Protein AF-A0A3D8QDB2-F1 (afdb_monomer)

Sequence (204 aa):
MPKETTVHDLRKRLSRKDDPTHRWYAHSMGTIYPSAPAGSVTLTTSKAQETRSYIWWNFRPRDLVDAEQSGSSDPMRDEAAARLFMRTESRLAFEQLPHLRPMVLYLHAEQSNINIPRICQVKLKVTGRGLGESGGVESRMVEEVVLKGSHFIPFEKPRECTGILGNWLEKVLVRDGEDRRILDEKPSGKSERDGLVLSKLWLE

Solvent-accessible surface area (backbone atoms only — not comparable to full-atom values): 12396 Å² total; per-residue (Å²): 130,85,78,83,79,46,74,67,55,52,50,58,56,55,63,32,85,84,33,67,63,39,49,45,69,73,67,44,82,71,79,78,65,90,82,59,61,92,89,68,84,77,79,89,69,48,64,68,61,58,54,51,75,79,48,49,78,44,83,64,58,79,88,67,71,51,79,76,81,68,80,63,87,56,91,59,45,70,70,42,55,74,29,59,63,52,64,70,64,61,56,55,54,58,71,46,32,20,47,35,52,68,74,45,79,48,80,45,25,71,59,16,88,78,58,34,70,72,55,46,52,49,51,56,70,41,29,8,64,48,73,80,42,42,46,11,50,85,62,70,27,38,50,79,47,78,39,90,44,44,71,58,34,66,75,78,38,43,70,61,49,49,52,54,50,49,61,51,48,54,53,52,54,54,49,52,53,51,57,50,49,52,50,70,77,52,64,84,61,55,44,36,82,93,66,77,37,76,22,75,86,70,75,119

Structure (mmCIF, N/CA/C/O backbone):
data_AF-A0A3D8QDB2-F1
#
_entry.id   AF-A0A3D8QDB2-F1
#
loop_
_atom_site.group_PDB
_atom_site.id
_atom_site.type_symbol
_atom_site.label_atom_id
_atom_site.label_alt_id
_atom_site.label_comp_id
_atom_site.label_asym_id
_atom_site.label_entity_id
_atom_site.label_seq_id
_atom_site.pdbx_PDB_ins_code
_atom_site.Cartn_x
_atom_site.Cartn_y
_atom_site.Cartn_z
_atom_site.occupancy
_atom_site.B_iso_or_equiv
_atom_site.auth_seq_id
_atom_site.auth_comp_id
_atom_site.auth_asym_id
_atom_site.auth_atom_id
_atom_site.pdbx_PDB_model_num
ATOM 1 N N . MET A 1 1 ? 1.005 23.034 -44.063 1.00 35.53 1 MET A N 1
ATOM 2 C CA . 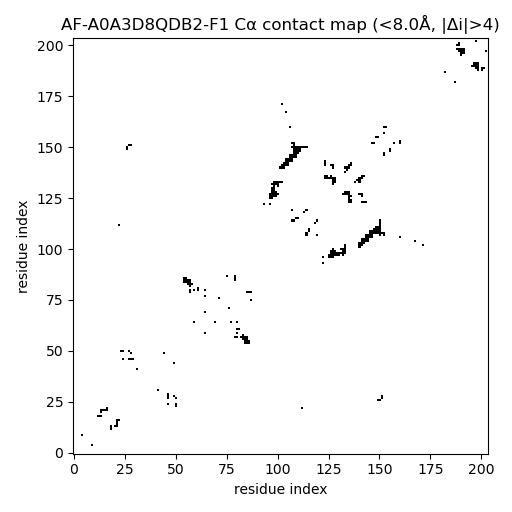MET A 1 1 ? 0.835 21.569 -44.154 1.00 35.53 1 MET A CA 1
ATOM 3 C C . MET A 1 1 ? 1.639 20.927 -43.031 1.00 35.53 1 MET A C 1
ATOM 5 O O . MET A 1 1 ? 2.861 21.068 -43.062 1.00 35.53 1 MET A O 1
ATOM 9 N N . PRO A 1 2 ? 1.020 20.314 -42.007 1.00 38.81 2 PRO A N 1
ATOM 10 C CA . PRO A 1 2 ? 1.776 19.557 -41.015 1.00 38.81 2 PRO A CA 1
ATOM 11 C C . PRO A 1 2 ? 2.397 18.349 -41.724 1.00 38.81 2 PRO A C 1
ATOM 13 O O . PRO A 1 2 ? 1.709 17.664 -42.476 1.00 38.81 2 PRO A O 1
ATOM 16 N N . LYS A 1 3 ? 3.704 18.120 -41.550 1.00 44.72 3 LYS A N 1
ATOM 17 C CA . LYS A 1 3 ? 4.377 16.956 -42.143 1.00 44.72 3 LYS A CA 1
ATOM 18 C C . LYS A 1 3 ? 3.775 15.682 -41.547 1.00 44.72 3 LYS A C 1
ATOM 20 O O . LYS A 1 3 ? 3.755 15.542 -40.323 1.00 44.72 3 LYS A O 1
ATOM 25 N N . GLU A 1 4 ? 3.303 14.775 -42.402 1.00 38.66 4 GLU A N 1
ATOM 26 C CA . GLU A 1 4 ? 2.829 13.457 -41.981 1.00 38.66 4 GLU A CA 1
ATOM 27 C C . GLU A 1 4 ? 3.932 12.754 -41.189 1.00 38.66 4 GLU A C 1
ATOM 29 O O . GLU A 1 4 ? 5.040 12.534 -41.677 1.00 38.66 4 GLU A O 1
ATOM 34 N N . THR A 1 5 ? 3.641 12.455 -39.924 1.00 47.75 5 THR A N 1
ATOM 35 C CA . THR A 1 5 ? 4.551 11.689 -39.075 1.00 47.75 5 THR A CA 1
ATOM 36 C C . THR A 1 5 ? 4.397 10.226 -39.452 1.00 47.75 5 THR A C 1
ATOM 38 O O . THR A 1 5 ? 3.335 9.636 -39.254 1.00 47.75 5 THR A O 1
ATOM 41 N N . THR A 1 6 ? 5.448 9.632 -40.008 1.00 62.19 6 THR A N 1
ATOM 42 C CA . THR A 1 6 ? 5.406 8.237 -40.446 1.00 62.19 6 THR A CA 1
ATOM 43 C C . THR A 1 6 ? 5.520 7.277 -39.257 1.00 62.19 6 THR A C 1
ATOM 45 O O . THR A 1 6 ? 6.012 7.626 -38.181 1.00 62.19 6 THR A O 1
ATOM 48 N N . VAL A 1 7 ? 5.129 6.012 -39.448 1.00 41.59 7 VAL A N 1
ATOM 49 C CA . VAL A 1 7 ? 5.341 4.939 -38.452 1.00 41.59 7 VAL A CA 1
ATOM 50 C C . VAL A 1 7 ? 6.825 4.816 -38.067 1.00 41.59 7 VAL A C 1
ATOM 52 O O . VAL A 1 7 ? 7.155 4.494 -36.925 1.00 41.59 7 VAL A O 1
ATOM 55 N N . HIS A 1 8 ? 7.733 5.134 -38.995 1.00 40.53 8 HIS A N 1
ATOM 56 C CA . HIS A 1 8 ? 9.171 5.189 -38.741 1.00 40.53 8 HIS A CA 1
ATOM 57 C C . HIS A 1 8 ? 9.549 6.310 -37.755 1.00 40.53 8 HIS A C 1
ATOM 59 O O . HIS A 1 8 ? 10.361 6.090 -36.853 1.00 40.53 8 HIS A O 1
ATOM 65 N N . ASP A 1 9 ? 8.919 7.479 -37.870 1.00 48.09 9 ASP A N 1
ATOM 66 C CA . ASP A 1 9 ? 9.150 8.618 -36.977 1.00 48.09 9 ASP A CA 1
ATOM 67 C C . ASP A 1 9 ? 8.606 8.358 -35.569 1.00 48.09 9 ASP A C 1
ATOM 69 O O . ASP A 1 9 ? 9.278 8.657 -34.580 1.00 48.09 9 ASP A O 1
ATOM 73 N N . LEU A 1 10 ? 7.437 7.714 -35.461 1.00 47.97 10 LEU A N 1
ATOM 74 C CA . LEU A 1 10 ? 6.889 7.238 -34.185 1.00 47.97 10 LEU A CA 1
ATOM 75 C C . LEU A 1 10 ? 7.824 6.225 -33.516 1.00 47.97 10 LEU A C 1
ATOM 77 O O . LEU A 1 10 ? 8.106 6.338 -32.323 1.00 47.97 10 LEU A O 1
ATOM 81 N N . ARG A 1 11 ? 8.370 5.280 -34.289 1.00 42.53 11 ARG A N 1
ATOM 82 C CA . ARG A 1 11 ? 9.309 4.269 -33.786 1.00 42.53 11 ARG A CA 1
ATOM 83 C C . ARG A 1 11 ? 10.612 4.892 -33.278 1.00 42.53 11 ARG A C 1
ATOM 85 O O . ARG A 1 11 ? 11.085 4.481 -32.226 1.00 42.53 11 ARG A O 1
ATOM 92 N N . LYS A 1 12 ? 11.146 5.917 -33.956 1.00 47.31 12 LYS A N 1
ATOM 93 C CA . LYS A 1 12 ? 12.306 6.706 -33.487 1.00 47.31 12 LYS A CA 1
ATOM 94 C C . LYS A 1 12 ? 12.018 7.515 -32.222 1.00 47.31 12 LYS A C 1
ATOM 96 O O . LYS A 1 12 ? 12.919 7.735 -31.414 1.00 47.31 12 LYS A O 1
ATOM 101 N N . ARG A 1 13 ? 10.783 7.992 -32.054 1.00 48.50 13 ARG A N 1
ATOM 102 C CA . ARG A 1 13 ? 10.358 8.753 -30.870 1.00 48.50 13 ARG A CA 1
ATOM 103 C C . ARG A 1 13 ? 10.234 7.845 -29.645 1.00 48.50 13 ARG A C 1
ATOM 105 O O . ARG A 1 13 ? 10.790 8.183 -28.609 1.00 48.50 13 ARG A O 1
ATOM 112 N N . LEU A 1 14 ? 9.611 6.678 -29.822 1.00 42.00 14 LEU A N 1
ATOM 113 C CA . LEU A 1 14 ? 9.468 5.625 -28.807 1.00 42.00 14 LEU A CA 1
ATOM 114 C C . LEU A 1 14 ? 10.791 4.901 -28.495 1.00 42.00 14 LEU A C 1
ATOM 116 O O . LEU A 1 14 ? 10.936 4.299 -27.437 1.00 42.00 14 LEU A O 1
ATOM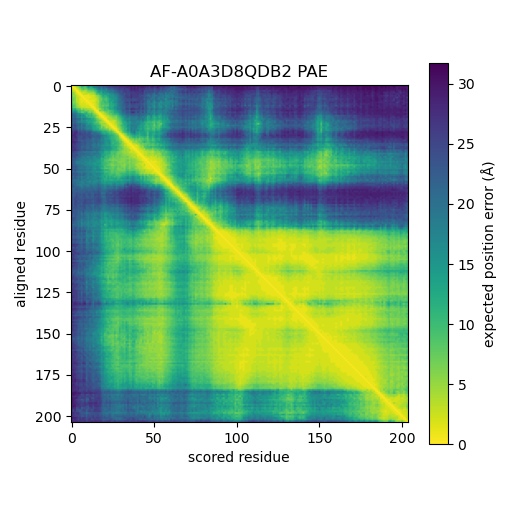 120 N N . SER A 1 15 ? 11.774 4.948 -29.403 1.00 40.03 15 SER A N 1
ATOM 121 C CA . SER A 1 15 ? 13.111 4.382 -29.183 1.00 40.03 15 SER A CA 1
ATOM 122 C C . SER A 1 15 ? 14.088 5.342 -28.500 1.00 40.03 15 SER A C 1
ATOM 124 O O . SER A 1 15 ? 15.276 5.024 -28.398 1.00 40.03 15 SER A O 1
ATOM 126 N N . ARG A 1 16 ? 13.656 6.539 -28.081 1.00 45.22 16 ARG A N 1
ATOM 127 C CA . ARG A 1 16 ? 14.519 7.421 -27.287 1.00 45.22 16 ARG A CA 1
ATOM 128 C C . ARG A 1 16 ? 14.785 6.742 -25.945 1.00 45.22 16 ARG A C 1
ATOM 130 O O . ARG A 1 16 ? 13.853 6.351 -25.255 1.00 45.22 16 ARG A O 1
ATOM 137 N N . LYS A 1 17 ? 16.059 6.616 -25.559 1.00 41.94 17 LYS A N 1
ATOM 138 C CA . LYS A 1 17 ? 16.473 6.033 -24.263 1.00 41.94 17 LYS A CA 1
ATOM 139 C C . LYS A 1 17 ? 15.891 6.780 -23.054 1.00 41.94 17 LYS A C 1
ATOM 141 O O . LYS A 1 17 ? 15.829 6.228 -21.957 1.00 41.94 17 LYS A O 1
ATOM 146 N N . ASP A 1 18 ? 15.474 8.016 -23.288 1.00 42.31 18 ASP A N 1
ATOM 147 C CA . ASP A 1 18 ? 14.921 8.954 -22.317 1.00 42.31 18 ASP A CA 1
ATOM 148 C C . ASP A 1 18 ? 13.385 8.858 -22.253 1.00 42.31 18 ASP A C 1
ATOM 150 O O . ASP A 1 18 ? 12.762 9.465 -21.382 1.00 42.31 18 ASP A O 1
ATOM 154 N N . ASP A 1 19 ? 12.766 8.083 -23.154 1.00 44.94 19 ASP A N 1
ATOM 155 C CA . ASP A 1 19 ? 11.350 7.750 -23.086 1.00 44.94 19 ASP A CA 1
ATOM 156 C C . ASP A 1 19 ? 11.143 6.712 -21.967 1.00 44.94 19 ASP A C 1
ATOM 158 O O . ASP A 1 19 ? 11.748 5.629 -22.002 1.00 44.94 19 ASP A O 1
ATOM 162 N N . PRO A 1 20 ? 10.300 6.999 -20.957 1.00 46.00 20 PRO A N 1
ATOM 163 C CA . PRO A 1 20 ? 10.022 6.053 -19.886 1.00 46.00 20 PRO A CA 1
ATOM 164 C C . PRO A 1 20 ? 9.551 4.695 -20.421 1.00 46.00 20 PRO A C 1
ATOM 166 O O . PRO A 1 20 ? 9.872 3.677 -19.809 1.00 46.00 20 PRO A O 1
ATOM 169 N N . THR A 1 21 ? 8.882 4.637 -21.578 1.00 48.25 21 THR A N 1
ATOM 170 C CA . THR A 1 21 ? 8.456 3.374 -22.203 1.00 48.25 21 THR A CA 1
ATOM 171 C C . THR A 1 21 ? 9.611 2.473 -22.617 1.00 48.25 21 THR A C 1
ATOM 173 O O . THR A 1 21 ? 9.510 1.261 -22.446 1.00 48.25 21 THR A O 1
ATOM 176 N N . HIS A 1 22 ? 10.742 3.014 -23.074 1.00 48.41 22 HIS A N 1
ATOM 177 C CA . HIS A 1 22 ? 11.909 2.195 -23.405 1.00 48.41 22 HIS A CA 1
ATOM 178 C C . HIS A 1 22 ? 12.507 1.544 -22.150 1.00 48.41 22 HIS A C 1
ATOM 180 O O . HIS A 1 22 ? 12.973 0.405 -22.197 1.00 48.41 22 HIS A O 1
ATOM 186 N N . ARG A 1 23 ? 12.455 2.230 -20.999 1.00 49.75 23 ARG A N 1
ATOM 187 C CA . ARG A 1 23 ? 12.823 1.632 -19.705 1.00 49.75 23 ARG A CA 1
ATOM 188 C C . ARG A 1 23 ? 11.830 0.555 -19.282 1.00 49.75 23 ARG A C 1
ATOM 190 O O . ARG A 1 23 ? 12.262 -0.479 -18.791 1.00 49.75 23 ARG A O 1
ATOM 197 N N . TRP A 1 24 ? 10.536 0.748 -19.526 1.00 49.06 24 TRP A N 1
ATOM 198 C CA . TRP A 1 24 ? 9.546 -0.305 -19.302 1.00 49.06 24 TRP A CA 1
ATOM 199 C C . TRP A 1 24 ? 9.801 -1.536 -20.162 1.00 49.06 24 TRP A C 1
ATOM 201 O O . TRP A 1 24 ? 9.788 -2.620 -19.616 1.00 49.06 24 TRP A O 1
ATOM 211 N N . TYR A 1 25 ? 10.113 -1.401 -21.452 1.00 49.75 25 TYR A N 1
ATOM 212 C CA . TYR A 1 25 ? 10.461 -2.551 -22.301 1.00 49.75 25 TYR A CA 1
ATOM 213 C C . TYR A 1 25 ? 11.786 -3.222 -21.908 1.00 49.75 25 TYR A C 1
ATOM 215 O O . TYR A 1 25 ? 11.940 -4.432 -22.070 1.00 49.75 25 TYR A O 1
ATOM 223 N N . ALA A 1 26 ? 12.755 -2.450 -21.410 1.00 49.81 26 ALA A N 1
ATOM 224 C CA . ALA A 1 26 ? 14.039 -2.979 -20.953 1.00 49.81 26 ALA A CA 1
ATOM 225 C C . ALA A 1 26 ? 13.942 -3.698 -19.595 1.00 49.81 26 ALA A C 1
ATOM 227 O O . ALA A 1 26 ? 14.719 -4.615 -19.343 1.00 49.81 26 ALA A O 1
ATOM 228 N N . HIS A 1 27 ? 12.994 -3.294 -18.744 1.00 49.09 27 HIS A N 1
ATOM 229 C CA . HIS A 1 27 ? 12.765 -3.850 -17.407 1.00 49.09 27 HIS A CA 1
ATOM 230 C C . HIS A 1 27 ? 11.449 -4.636 -17.285 1.00 49.09 27 HIS A C 1
ATOM 232 O O . HIS A 1 27 ? 11.106 -5.066 -16.187 1.00 49.09 27 HIS A O 1
ATOM 238 N N . SER A 1 28 ? 10.696 -4.816 -18.376 1.00 50.28 28 SER A N 1
ATOM 239 C CA . SER A 1 28 ? 9.468 -5.611 -18.393 1.00 50.28 28 SER A CA 1
ATOM 240 C C . SER A 1 28 ? 9.824 -7.051 -18.087 1.00 50.28 28 SER A C 1
ATOM 242 O O . SER A 1 28 ? 10.836 -7.558 -18.585 1.00 50.28 28 SER A O 1
ATOM 244 N N . MET A 1 29 ? 8.959 -7.711 -17.326 1.00 53.88 29 MET A N 1
ATOM 245 C CA . MET A 1 29 ? 9.053 -9.140 -17.078 1.00 53.88 29 MET A CA 1
ATOM 246 C C . MET A 1 29 ? 9.266 -9.902 -18.386 1.00 53.88 29 MET A C 1
ATOM 248 O O . MET A 1 29 ? 8.614 -9.652 -19.396 1.00 53.88 29 MET A O 1
ATOM 252 N N . GLY A 1 30 ? 10.266 -10.773 -18.388 1.00 50.75 30 GLY A N 1
ATOM 253 C CA . GLY A 1 30 ? 10.629 -11.554 -19.559 1.00 50.75 30 GLY A CA 1
ATOM 254 C C . GLY A 1 30 ? 12.080 -11.355 -19.957 1.00 50.75 30 GLY A C 1
ATOM 255 O O . GLY A 1 30 ? 12.392 -10.901 -21.059 1.00 50.75 30 GLY A O 1
ATOM 256 N N . THR A 1 31 ? 13.006 -11.804 -19.121 1.00 52.97 31 THR A N 1
ATOM 257 C CA . THR A 1 31 ? 14.178 -12.451 -19.707 1.00 52.97 31 THR A CA 1
ATOM 258 C C . THR A 1 31 ? 13.641 -13.723 -20.363 1.00 52.97 31 THR A C 1
ATOM 260 O O . THR A 1 31 ? 13.118 -14.592 -19.674 1.00 52.97 31 THR A O 1
ATOM 263 N N . ILE A 1 32 ? 13.689 -13.825 -21.695 1.00 54.47 32 ILE A N 1
ATOM 264 C CA . ILE A 1 32 ? 13.553 -15.135 -22.347 1.00 54.47 32 ILE A CA 1
ATOM 265 C C . ILE A 1 32 ? 14.751 -15.906 -21.815 1.00 54.47 32 ILE A C 1
ATOM 267 O O . ILE A 1 32 ? 15.861 -15.510 -22.142 1.00 54.47 32 ILE A O 1
ATOM 271 N N . TYR A 1 33 ? 14.549 -16.874 -20.919 1.00 59.09 33 TYR A N 1
ATOM 272 C CA . TYR A 1 33 ? 15.626 -17.634 -20.284 1.00 59.09 33 TYR A CA 1
ATOM 273 C C . TYR A 1 33 ? 16.204 -18.608 -21.318 1.00 59.09 33 TYR A C 1
ATOM 275 O O . TYR A 1 33 ? 15.697 -19.723 -21.441 1.00 59.09 33 TYR A O 1
ATOM 283 N N . PRO A 1 34 ? 17.240 -18.231 -22.094 1.00 59.19 34 PRO A N 1
ATOM 284 C CA . PRO A 1 34 ? 17.696 -19.050 -23.216 1.00 59.19 34 PRO A CA 1
ATOM 285 C C . PRO A 1 34 ? 18.449 -20.287 -22.706 1.00 59.19 34 PRO A C 1
ATOM 287 O O . PRO A 1 34 ? 18.641 -21.253 -23.431 1.00 59.19 34 PRO A O 1
ATOM 290 N N . SER A 1 35 ? 18.871 -20.237 -21.441 1.00 68.94 35 SER A N 1
ATOM 291 C CA . SER A 1 35 ? 19.633 -21.238 -20.709 1.00 68.94 35 SER A CA 1
ATOM 292 C C . SER A 1 35 ? 18.791 -21.955 -19.646 1.00 68.94 35 SER A C 1
ATOM 294 O O . SER A 1 35 ? 19.342 -22.444 -18.661 1.00 68.94 35 SER A O 1
ATOM 296 N N . ALA A 1 36 ? 17.459 -21.952 -19.771 1.00 75.38 36 ALA A N 1
ATOM 297 C CA . ALA A 1 36 ? 16.597 -22.631 -18.810 1.00 75.38 36 ALA A CA 1
ATOM 298 C C . ALA A 1 36 ? 16.817 -24.161 -18.849 1.00 75.38 36 ALA A C 1
ATOM 300 O O . ALA A 1 36 ? 17.003 -24.717 -19.935 1.00 75.38 36 ALA A O 1
ATOM 301 N N . PRO A 1 37 ? 16.778 -24.861 -17.698 1.00 83.88 37 PRO A N 1
ATOM 302 C CA . PRO A 1 37 ? 16.879 -26.319 -17.652 1.00 83.88 37 PRO A CA 1
ATOM 303 C C . PRO A 1 37 ? 15.810 -27.017 -18.503 1.00 83.88 37 PRO A C 1
ATOM 305 O O . PRO A 1 37 ? 14.701 -26.500 -18.671 1.00 83.88 37 PRO A O 1
ATOM 308 N N . ALA A 1 38 ? 16.110 -28.223 -18.986 1.00 79.94 38 ALA A N 1
ATOM 309 C CA . ALA A 1 38 ? 15.141 -29.046 -19.709 1.00 79.94 38 ALA A CA 1
ATOM 310 C C . ALA A 1 38 ? 13.871 -29.278 -18.865 1.00 79.94 38 ALA A C 1
ATOM 312 O O . ALA A 1 38 ? 13.957 -29.590 -17.679 1.00 79.94 38 ALA A O 1
ATOM 313 N N . GLY A 1 39 ? 12.695 -29.099 -19.476 1.00 81.81 39 GLY A N 1
ATOM 314 C CA . GLY A 1 39 ? 11.396 -29.164 -18.790 1.00 81.81 39 GLY A CA 1
ATOM 315 C C . GLY A 1 39 ? 10.913 -27.835 -18.197 1.00 81.81 39 GLY A C 1
ATOM 316 O O . GLY A 1 39 ? 9.803 -27.774 -17.672 1.00 81.81 39 GLY A O 1
ATOM 317 N N . SER A 1 40 ? 11.699 -26.761 -18.306 1.00 80.44 40 SER A N 1
ATOM 318 C CA . SER A 1 40 ? 11.236 -25.420 -17.940 1.00 80.44 40 SER A CA 1
ATOM 319 C C . SER A 1 40 ? 10.139 -24.942 -18.889 1.00 80.44 40 SER A C 1
ATOM 321 O O . SER A 1 40 ? 10.230 -25.116 -20.104 1.00 80.44 40 SER A O 1
ATOM 323 N N . VAL A 1 41 ? 9.121 -24.291 -18.333 1.00 78.94 41 VAL A N 1
ATOM 324 C CA . VAL A 1 41 ? 8.038 -23.659 -19.094 1.00 78.94 41 VAL A CA 1
ATOM 325 C C . VAL A 1 41 ? 8.228 -22.144 -19.127 1.00 78.94 41 VAL A C 1
ATOM 327 O O . VAL A 1 41 ? 8.788 -21.556 -18.202 1.00 78.94 41 VAL A O 1
ATOM 330 N N . THR A 1 42 ? 7.762 -21.500 -20.194 1.00 72.31 42 THR A N 1
ATOM 331 C CA . THR A 1 42 ? 7.749 -20.038 -20.321 1.00 72.31 42 THR A CA 1
ATOM 332 C C . THR A 1 42 ? 6.380 -19.565 -20.796 1.00 72.31 42 THR A C 1
ATOM 334 O O . THR A 1 42 ? 5.617 -20.344 -21.371 1.00 72.31 42 THR A O 1
ATOM 337 N N . LEU A 1 43 ? 6.051 -18.301 -20.532 1.00 72.94 43 LEU A N 1
ATOM 338 C CA . LEU A 1 43 ? 4.804 -17.709 -21.007 1.00 72.94 43 LEU A CA 1
ATOM 339 C C . LEU A 1 43 ? 4.816 -17.638 -22.539 1.00 72.94 43 LEU A C 1
ATOM 341 O O . LEU A 1 43 ? 5.803 -17.229 -23.146 1.00 72.94 43 LEU A O 1
ATOM 345 N N . THR A 1 44 ? 3.698 -18.002 -23.166 1.00 78.75 44 THR A N 1
ATOM 346 C CA . THR A 1 44 ? 3.499 -17.840 -24.618 1.00 78.75 44 THR A CA 1
ATOM 347 C C . THR A 1 44 ? 3.160 -16.398 -25.001 1.00 78.75 44 THR A C 1
ATOM 349 O O . THR A 1 44 ? 3.235 -16.028 -26.173 1.00 78.75 44 THR A O 1
ATOM 352 N N . THR A 1 45 ? 2.805 -15.570 -24.017 1.00 75.88 45 THR A N 1
ATOM 353 C CA . THR A 1 45 ? 2.533 -14.142 -24.179 1.00 75.88 45 THR A CA 1
ATOM 354 C C . THR A 1 45 ? 3.802 -13.402 -24.591 1.00 75.88 45 THR A C 1
ATOM 356 O O . THR A 1 45 ? 4.840 -13.496 -23.940 1.00 75.88 45 THR A O 1
ATOM 359 N N . SER A 1 46 ? 3.726 -12.622 -25.669 1.00 75.06 46 SER A N 1
ATOM 360 C CA . SER A 1 46 ? 4.849 -11.773 -26.078 1.00 75.06 46 SER A CA 1
ATOM 361 C C . SER A 1 46 ? 5.079 -10.629 -25.082 1.00 75.06 46 SER A C 1
ATOM 363 O O . SER A 1 46 ? 4.129 -10.104 -24.500 1.00 75.06 46 SER A O 1
ATOM 365 N N . LYS A 1 47 ? 6.322 -10.136 -24.977 1.00 70.50 47 LYS A N 1
ATOM 366 C CA . LYS A 1 47 ? 6.650 -8.951 -24.154 1.00 70.50 47 LYS A CA 1
ATOM 367 C C . LYS A 1 47 ? 5.761 -7.744 -24.457 1.00 70.50 47 LYS A C 1
ATOM 369 O O . LYS A 1 47 ? 5.423 -6.978 -23.562 1.00 70.50 47 LYS A O 1
ATOM 374 N N . ALA A 1 48 ? 5.382 -7.564 -25.724 1.00 71.12 48 ALA A N 1
ATOM 375 C CA . ALA A 1 48 ? 4.505 -6.477 -26.145 1.00 71.12 48 ALA A CA 1
ATOM 376 C C . ALA A 1 48 ? 3.078 -6.641 -25.599 1.00 71.12 48 ALA A C 1
ATOM 378 O O . ALA A 1 48 ? 2.478 -5.664 -25.152 1.00 71.12 48 ALA A O 1
ATOM 379 N N . GLN A 1 49 ? 2.544 -7.867 -25.601 1.00 75.88 49 GLN A N 1
ATOM 380 C CA . GLN A 1 49 ? 1.236 -8.166 -25.013 1.00 75.88 49 GLN A CA 1
ATOM 381 C C . GLN A 1 49 ? 1.252 -8.004 -23.492 1.00 75.88 49 GLN A C 1
ATOM 383 O O . GLN A 1 49 ? 0.328 -7.418 -22.944 1.00 75.88 49 GLN A O 1
ATOM 388 N N . GLU A 1 50 ? 2.311 -8.453 -22.823 1.00 74.44 50 GLU A N 1
ATOM 389 C CA . GLU A 1 50 ? 2.471 -8.271 -21.379 1.00 74.44 50 GLU A CA 1
ATOM 390 C C . GLU A 1 50 ? 2.610 -6.789 -21.004 1.00 74.44 50 GLU A C 1
ATOM 392 O O . GLU A 1 50 ? 1.899 -6.294 -20.133 1.00 74.44 50 GLU A O 1
ATOM 397 N N . THR A 1 51 ? 3.428 -6.034 -21.743 1.00 70.00 51 THR A N 1
ATOM 398 C CA . THR A 1 51 ? 3.579 -4.581 -21.552 1.00 70.00 51 THR A CA 1
ATOM 399 C C . THR A 1 51 ? 2.248 -3.846 -21.730 1.00 70.00 51 THR A C 1
ATOM 401 O O . THR A 1 51 ? 1.946 -2.918 -20.978 1.00 70.00 51 THR A O 1
ATOM 404 N N . ARG A 1 52 ? 1.411 -4.285 -22.681 1.00 68.81 52 ARG A N 1
ATOM 405 C CA . ARG A 1 52 ? 0.076 -3.717 -22.925 1.00 68.81 52 ARG A CA 1
ATOM 406 C C . ARG A 1 52 ? -0.859 -3.851 -21.719 1.00 68.81 52 ARG A C 1
ATOM 408 O O . ARG A 1 52 ? -1.738 -3.009 -21.576 1.00 68.81 52 ARG A O 1
ATOM 415 N N . SER A 1 53 ? -0.666 -4.840 -20.849 1.00 68.75 53 SER A N 1
ATOM 416 C CA . SER A 1 53 ? -1.470 -5.000 -19.631 1.00 68.75 53 SER A CA 1
ATOM 417 C C . SER A 1 53 ? -1.183 -3.929 -18.571 1.00 68.75 53 SER A C 1
ATOM 419 O O . SER A 1 53 ? -2.034 -3.671 -17.724 1.00 68.75 53 SER A O 1
ATOM 421 N N . TYR A 1 54 ? -0.015 -3.276 -18.616 1.00 65.31 54 TYR A N 1
ATOM 422 C CA . TYR A 1 54 ? 0.387 -2.273 -17.620 1.00 65.31 54 TYR A CA 1
ATOM 423 C C . TYR A 1 54 ? 0.046 -0.830 -18.009 1.00 65.31 54 TYR A C 1
ATOM 425 O O . TYR A 1 54 ? 0.101 0.060 -17.160 1.00 65.31 54 TYR A O 1
ATOM 433 N N . ILE A 1 55 ? -0.300 -0.577 -19.274 1.00 66.62 55 ILE A N 1
ATOM 434 C CA . ILE A 1 55 ? -0.477 0.776 -19.812 1.00 66.62 55 ILE A CA 1
ATOM 435 C C . ILE A 1 55 ? -1.794 0.906 -20.581 1.00 66.62 55 ILE A C 1
ATOM 437 O O . ILE A 1 55 ? -2.096 0.117 -21.476 1.00 66.62 55 ILE A O 1
ATOM 441 N N . TRP A 1 56 ? -2.564 1.950 -20.273 1.00 64.75 56 TRP A N 1
ATOM 442 C CA . TRP A 1 56 ? -3.643 2.393 -21.150 1.00 64.75 56 TRP A CA 1
ATOM 443 C C . TRP A 1 56 ? -3.106 3.364 -22.181 1.00 64.75 56 TRP A C 1
ATOM 445 O O . TRP A 1 56 ? -2.419 4.333 -21.859 1.00 64.75 56 TRP A O 1
ATOM 455 N N . TRP A 1 57 ? -3.417 3.057 -23.433 1.00 63.00 57 TRP A N 1
ATOM 456 C CA . TRP A 1 57 ? -3.000 3.857 -24.561 1.00 63.00 57 TRP A CA 1
ATOM 457 C C . TRP A 1 57 ? -3.974 5.003 -24.734 1.00 63.00 57 TRP A C 1
ATOM 459 O O . TRP A 1 57 ? -5.157 4.794 -25.005 1.00 63.00 57 TRP A O 1
ATOM 469 N N . ASN A 1 58 ? -3.454 6.214 -24.633 1.00 63.28 58 ASN A N 1
ATOM 470 C CA . ASN A 1 58 ? -4.177 7.394 -25.039 1.00 63.28 58 ASN A CA 1
ATOM 471 C C . ASN A 1 58 ? -3.711 7.801 -26.442 1.00 63.28 58 ASN A C 1
ATOM 473 O O . ASN A 1 58 ? -2.7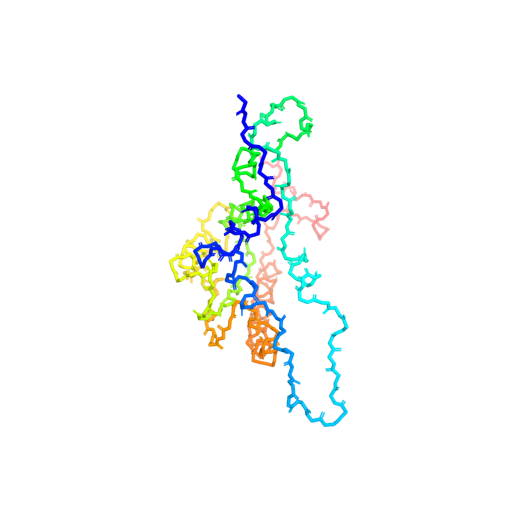57 8.557 -26.606 1.00 63.28 58 ASN A O 1
ATOM 477 N N . PHE A 1 59 ? -4.371 7.247 -27.463 1.00 61.78 59 PHE A N 1
ATOM 478 C CA . PHE A 1 59 ? -4.097 7.554 -28.873 1.00 61.78 59 PHE A CA 1
ATOM 479 C C . PHE A 1 59 ? -4.841 8.792 -29.383 1.00 61.78 59 PHE A C 1
ATOM 481 O O . PHE A 1 59 ? -4.853 9.042 -30.589 1.00 61.78 59 PHE A O 1
ATOM 488 N N . ARG A 1 60 ? -5.497 9.560 -28.504 1.00 58.31 60 ARG A N 1
ATOM 489 C CA . ARG A 1 60 ? -6.185 10.771 -28.945 1.00 58.31 60 ARG A CA 1
ATOM 490 C C . ARG A 1 60 ? -5.142 11.806 -29.380 1.00 58.31 60 ARG A C 1
ATOM 492 O O . ARG A 1 60 ? -4.197 12.053 -28.627 1.00 58.31 60 ARG A O 1
ATOM 499 N N . PRO A 1 61 ? -5.275 12.403 -30.577 1.00 55.59 61 PRO A N 1
ATOM 500 C CA . PRO A 1 61 ? -4.410 13.499 -30.985 1.00 55.59 61 PRO A CA 1
ATOM 501 C C . PRO A 1 61 ? -4.473 14.605 -29.934 1.00 55.59 61 PRO A C 1
ATOM 503 O O . PRO A 1 61 ? -5.562 14.974 -29.492 1.00 55.59 61 PRO A O 1
ATOM 506 N N . ARG A 1 62 ? -3.307 15.137 -29.548 1.00 52.94 62 ARG A N 1
ATOM 507 C CA . ARG A 1 62 ? -3.180 16.256 -28.593 1.00 52.94 62 ARG A CA 1
ATOM 508 C C . ARG A 1 62 ? -4.035 17.463 -29.007 1.00 52.94 62 ARG A C 1
ATOM 510 O O . ARG A 1 62 ? -4.431 18.254 -28.162 1.00 52.94 62 ARG A O 1
ATOM 517 N N . ASP A 1 63 ? -4.327 17.547 -30.298 1.00 52.44 63 ASP A N 1
ATOM 518 C CA . ASP A 1 63 ? -4.956 18.663 -30.989 1.00 52.44 63 ASP A CA 1
ATOM 519 C C . ASP A 1 63 ? -6.493 18.514 -31.077 1.00 52.44 63 ASP A C 1
ATOM 521 O O . ASP A 1 63 ? -7.166 19.453 -31.478 1.00 52.44 63 ASP A O 1
ATOM 525 N N . LEU A 1 64 ? -7.054 17.350 -30.705 1.00 50.47 64 LEU A N 1
ATOM 526 C CA . LEU A 1 64 ? -8.500 17.051 -30.733 1.00 50.47 64 LEU A CA 1
ATOM 527 C C . LEU A 1 64 ? -9.119 16.967 -29.331 1.00 50.47 64 LEU A C 1
ATOM 529 O O . LEU A 1 64 ? -10.150 16.323 -29.122 1.00 50.47 64 LEU A O 1
ATOM 533 N N . VAL A 1 65 ? -8.491 17.586 -28.332 1.00 52.34 65 VAL A N 1
ATOM 534 C CA . VAL A 1 65 ? -9.049 17.657 -26.976 1.00 52.34 65 VAL A CA 1
ATOM 535 C C . VAL A 1 65 ? -10.091 18.779 -26.916 1.00 52.34 65 VAL A C 1
ATOM 537 O O . VAL A 1 65 ? -10.047 19.626 -26.036 1.00 52.34 65 VAL A O 1
ATOM 540 N N . ASP A 1 66 ? -11.065 18.777 -27.825 1.00 49.94 66 ASP A N 1
ATOM 541 C CA . ASP A 1 66 ? -12.250 19.616 -27.665 1.00 49.94 66 ASP A CA 1
ATOM 542 C C . ASP A 1 66 ? -13.049 19.082 -26.482 1.00 49.94 66 ASP A C 1
ATOM 544 O O . ASP A 1 66 ? -13.480 17.920 -26.466 1.00 49.94 66 ASP A O 1
ATOM 548 N N . ALA A 1 67 ? -13.193 19.914 -25.448 1.00 49.75 67 ALA A N 1
ATOM 549 C CA . ALA A 1 67 ? -13.841 19.598 -24.178 1.00 49.75 67 ALA A CA 1
ATOM 550 C C . ALA A 1 67 ? -15.223 18.924 -24.353 1.00 49.75 67 ALA A C 1
ATOM 552 O O . ALA A 1 67 ? -15.599 18.070 -23.554 1.00 49.75 67 ALA A O 1
ATOM 553 N N . GLU A 1 68 ? -15.930 19.191 -25.446 1.00 47.88 68 GLU A N 1
ATOM 554 C CA . GLU A 1 68 ? -17.270 18.655 -25.695 1.00 47.88 68 GLU A CA 1
ATOM 555 C C . GLU A 1 68 ? -17.299 17.234 -26.285 1.00 47.88 68 GLU A C 1
ATOM 557 O O . GLU A 1 68 ? -18.170 16.444 -25.929 1.00 47.88 68 GLU A O 1
ATOM 562 N N . GLN A 1 69 ? -16.339 16.835 -27.128 1.00 46.28 69 GLN A N 1
ATOM 563 C CA . GLN A 1 69 ? -16.435 15.561 -27.867 1.00 46.28 69 GLN A CA 1
ATOM 564 C C . GLN A 1 69 ? -15.984 14.323 -27.081 1.00 46.28 69 GLN A C 1
ATOM 566 O O . GLN A 1 69 ? -16.162 13.194 -27.541 1.00 46.28 69 GLN A O 1
ATOM 571 N N . SER A 1 70 ? -15.372 14.484 -25.903 1.00 48.31 70 SER A N 1
ATOM 572 C CA . SER A 1 70 ? -14.880 13.315 -25.161 1.00 48.31 70 SER A CA 1
ATOM 573 C C . SER A 1 70 ? -15.944 12.602 -24.334 1.00 48.31 70 SER A C 1
ATOM 575 O O . SER A 1 70 ? -15.704 11.455 -23.958 1.00 48.31 70 SER A O 1
ATOM 577 N N . GLY A 1 71 ? -17.066 13.264 -24.022 1.00 45.94 71 GLY A N 1
ATOM 578 C CA . GLY A 1 71 ? -18.081 12.755 -23.091 1.00 45.94 71 GLY A CA 1
ATOM 579 C C . GLY A 1 71 ? -17.556 12.454 -21.678 1.00 45.94 71 GLY A C 1
ATOM 580 O O . GLY A 1 71 ? -18.299 11.928 -20.856 1.00 45.94 71 GLY A O 1
ATOM 581 N N . SER A 1 72 ? -16.284 12.754 -21.387 1.00 49.25 72 SER A N 1
ATOM 582 C CA . SER A 1 72 ? -15.651 12.489 -20.102 1.00 49.25 72 SER A CA 1
ATOM 583 C C . SER A 1 72 ? -15.777 13.711 -19.205 1.00 49.25 72 SER A C 1
ATOM 585 O O . SER A 1 72 ? -15.217 14.768 -19.501 1.00 49.25 72 SER A O 1
ATOM 587 N N . SER A 1 73 ? -16.487 13.536 -18.094 1.00 53.47 73 SER A N 1
ATOM 588 C CA . SER A 1 73 ? -16.571 14.481 -16.979 1.00 53.47 73 SER A CA 1
ATOM 589 C C . SER A 1 73 ? -15.374 14.377 -16.023 1.00 53.47 73 SER A C 1
ATOM 591 O O . SER A 1 73 ? -15.457 14.859 -14.897 1.00 53.47 73 SER A O 1
ATOM 593 N N . ASP A 1 74 ? -14.290 13.700 -16.422 1.00 57.69 74 ASP A N 1
ATOM 594 C CA . ASP A 1 74 ? -13.113 13.512 -15.575 1.00 57.69 74 ASP A CA 1
ATOM 595 C C . ASP A 1 74 ? -12.357 14.848 -15.400 1.00 57.69 74 ASP A C 1
ATOM 597 O O . ASP A 1 74 ? -11.818 15.378 -16.379 1.00 57.69 74 ASP A O 1
ATOM 601 N N . PRO A 1 75 ? -12.266 15.401 -14.175 1.00 56.22 75 PRO A N 1
ATOM 602 C CA . PRO A 1 75 ? -11.536 16.642 -13.909 1.00 56.22 75 PRO A CA 1
ATOM 603 C C . PRO A 1 75 ? -10.022 16.526 -14.170 1.00 56.22 75 PRO A C 1
ATOM 605 O O . PRO A 1 75 ? -9.329 17.538 -14.240 1.00 56.22 75 PRO A O 1
ATOM 608 N N . MET A 1 76 ? -9.490 15.311 -14.344 1.00 57.25 76 MET A N 1
ATOM 609 C CA . MET A 1 76 ? -8.085 15.030 -14.661 1.00 57.25 76 MET A CA 1
ATOM 610 C C . MET A 1 76 ? -7.789 14.926 -16.162 1.00 57.25 76 MET A C 1
ATOM 612 O O . MET A 1 76 ? -6.663 14.603 -16.564 1.00 57.25 76 MET A O 1
ATOM 616 N N . ARG A 1 77 ? -8.792 15.187 -17.003 1.00 59.16 77 ARG A N 1
ATOM 617 C CA . ARG A 1 77 ? -8.747 14.965 -18.446 1.00 59.16 77 ARG A CA 1
ATOM 618 C C . ARG A 1 77 ? -7.569 15.635 -19.147 1.00 59.16 77 ARG A C 1
ATOM 620 O O . ARG A 1 77 ? -6.950 14.986 -19.983 1.00 59.16 77 ARG A O 1
ATOM 627 N N . ASP A 1 78 ? -7.247 16.886 -18.834 1.00 57.72 78 ASP A N 1
ATOM 628 C CA . ASP A 1 78 ? -6.193 17.617 -19.556 1.00 57.72 78 ASP A CA 1
ATOM 629 C C . ASP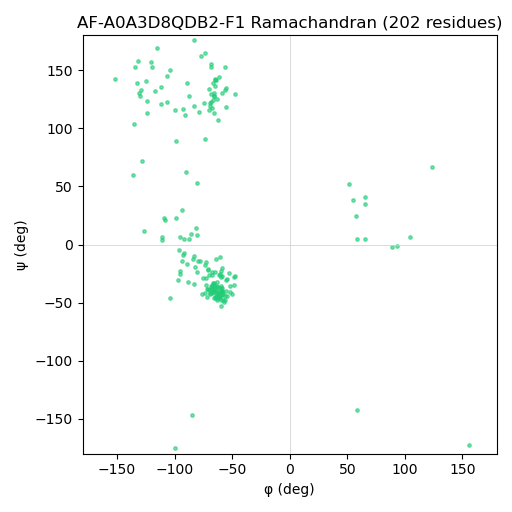 A 1 78 ? -4.799 17.035 -19.280 1.00 57.72 78 ASP A C 1
ATOM 631 O O . ASP A 1 78 ? -3.962 16.915 -20.179 1.00 57.72 78 ASP A O 1
ATOM 635 N N . GLU A 1 79 ? -4.567 16.567 -18.051 1.00 58.12 79 GLU A N 1
ATOM 636 C CA . GLU A 1 79 ? -3.317 15.906 -17.673 1.00 58.12 79 GLU A CA 1
ATOM 637 C C . GLU A 1 79 ? -3.214 14.492 -18.277 1.00 58.12 79 GLU A C 1
ATOM 639 O O . GLU A 1 79 ? -2.127 14.049 -18.667 1.00 58.12 79 GLU A O 1
ATOM 644 N N . ALA A 1 80 ? -4.348 13.790 -18.388 1.00 56.97 80 ALA A N 1
ATOM 645 C CA . ALA A 1 80 ? -4.451 12.483 -19.038 1.00 56.97 80 ALA A CA 1
ATOM 646 C C . ALA A 1 80 ? -4.259 12.583 -20.557 1.00 56.97 80 ALA A C 1
ATOM 648 O O . ALA A 1 80 ? -3.525 11.790 -21.147 1.00 56.97 80 ALA A O 1
ATOM 649 N N . ALA A 1 81 ? -4.856 13.602 -21.180 1.00 56.44 81 ALA A N 1
ATOM 650 C CA . ALA A 1 81 ? -4.760 13.908 -22.603 1.00 56.44 81 ALA A CA 1
ATOM 651 C C . ALA A 1 81 ? -3.327 14.246 -23.038 1.00 56.44 81 ALA A C 1
ATOM 653 O O . ALA A 1 81 ? -2.906 13.912 -24.145 1.00 56.44 81 ALA A O 1
ATOM 654 N N . ALA A 1 82 ? -2.542 14.864 -22.152 1.00 59.09 82 ALA A N 1
ATOM 655 C CA . ALA A 1 82 ? -1.165 15.246 -22.435 1.00 59.09 82 ALA A CA 1
ATOM 656 C C . ALA A 1 82 ? -0.173 14.067 -22.480 1.00 59.09 82 ALA A C 1
ATOM 658 O O . ALA A 1 82 ? 0.951 14.252 -22.970 1.00 59.09 82 ALA A O 1
ATOM 659 N N . ARG A 1 83 ? -0.546 12.879 -21.983 1.00 60.22 83 ARG A N 1
ATOM 660 C CA . ARG A 1 83 ? 0.328 11.701 -21.880 1.00 60.22 83 ARG A CA 1
ATOM 661 C C . ARG A 1 83 ? -0.199 10.548 -22.735 1.00 60.22 83 ARG A C 1
ATOM 663 O O . ARG A 1 83 ? -1.355 10.168 -22.628 1.00 60.22 83 ARG A O 1
ATOM 670 N N . LEU A 1 84 ? 0.691 9.939 -23.526 1.00 61.81 84 LEU A N 1
ATOM 671 C CA . LEU A 1 84 ? 0.379 8.755 -24.349 1.00 61.81 84 LEU A CA 1
ATOM 672 C C . LEU A 1 84 ? 0.028 7.517 -23.504 1.00 61.81 84 LEU A C 1
ATOM 674 O O . LEU A 1 84 ? -0.660 6.619 -23.982 1.00 61.81 84 LEU A O 1
ATOM 678 N N . PHE A 1 85 ? 0.501 7.490 -22.254 1.00 65.25 85 PHE A N 1
ATOM 679 C CA . PHE A 1 85 ? 0.314 6.401 -21.301 1.00 65.25 85 PHE A CA 1
ATOM 680 C C . PHE A 1 85 ? -0.062 6.995 -19.946 1.00 65.25 85 PHE A C 1
ATOM 682 O O . PHE A 1 85 ? 0.790 7.573 -19.265 1.00 65.25 85 PHE A O 1
ATOM 689 N N . MET A 1 86 ? -1.337 6.917 -19.570 1.00 63.59 86 MET A N 1
ATOM 690 C CA . MET A 1 86 ? -1.817 7.466 -18.302 1.00 63.59 86 MET A CA 1
ATOM 691 C C . MET A 1 86 ? -3.035 6.697 -17.800 1.00 63.59 86 MET A C 1
ATOM 693 O O . MET A 1 86 ? -3.879 6.269 -18.583 1.00 63.59 86 MET A O 1
ATOM 697 N N . ARG A 1 87 ? -3.086 6.517 -16.480 1.00 68.00 87 ARG A N 1
ATOM 698 C CA . ARG A 1 87 ? -4.214 5.959 -15.737 1.00 68.00 87 ARG A CA 1
ATOM 699 C C . ARG A 1 87 ? -4.616 6.982 -14.686 1.00 68.00 87 ARG A C 1
ATOM 701 O O . ARG A 1 87 ? -3.810 7.274 -13.797 1.00 68.00 87 ARG A O 1
ATOM 708 N N . THR A 1 88 ? -5.805 7.564 -14.816 1.00 69.81 88 THR A N 1
ATOM 709 C CA . THR A 1 88 ? -6.299 8.586 -13.879 1.00 69.81 88 THR A CA 1
ATOM 710 C C . THR A 1 88 ? -6.559 7.982 -12.500 1.00 69.81 88 THR A C 1
ATOM 712 O O . THR A 1 88 ? -6.366 8.646 -11.482 1.00 69.81 88 THR A O 1
ATOM 715 N N . GLU A 1 89 ? -6.842 6.678 -12.440 1.00 75.69 89 GLU A N 1
ATOM 716 C CA . GLU A 1 89 ? -7.122 5.944 -11.206 1.00 75.69 89 GLU A CA 1
ATOM 717 C C . GLU A 1 89 ? -5.951 5.988 -10.220 1.00 75.69 89 GLU A C 1
ATOM 719 O O . GLU A 1 89 ? -6.165 6.099 -9.016 1.00 75.69 89 GLU A O 1
ATOM 724 N N . SER A 1 90 ? -4.706 5.959 -10.708 1.00 76.06 90 SER A N 1
ATOM 725 C CA . SER A 1 90 ? -3.520 6.019 -9.845 1.00 76.06 90 SER A CA 1
ATOM 726 C C . SER A 1 90 ? -3.412 7.350 -9.104 1.00 76.06 90 SER A C 1
ATOM 728 O O . SER A 1 90 ? -2.971 7.381 -7.956 1.00 76.06 90 SER A O 1
ATOM 730 N N . ARG A 1 91 ? -3.805 8.456 -9.748 1.00 77.81 91 ARG A N 1
ATOM 731 C CA . ARG A 1 91 ? -3.775 9.779 -9.118 1.00 77.81 91 ARG A CA 1
ATOM 732 C C . ARG A 1 91 ? -4.930 9.944 -8.141 1.00 77.81 91 ARG A C 1
ATOM 734 O O . ARG A 1 91 ? -4.682 10.392 -7.027 1.00 77.81 91 ARG A O 1
ATOM 741 N N . LEU A 1 92 ? -6.129 9.492 -8.507 1.00 82.94 92 LEU A N 1
ATOM 742 C CA . LEU A 1 92 ? -7.265 9.452 -7.584 1.00 82.94 92 LEU A CA 1
ATOM 743 C C . LEU A 1 92 ? -6.922 8.638 -6.330 1.00 82.94 92 LEU A C 1
ATOM 745 O O . LEU A 1 92 ? -7.085 9.127 -5.219 1.00 82.94 92 LEU A O 1
ATOM 749 N N . ALA A 1 93 ? -6.35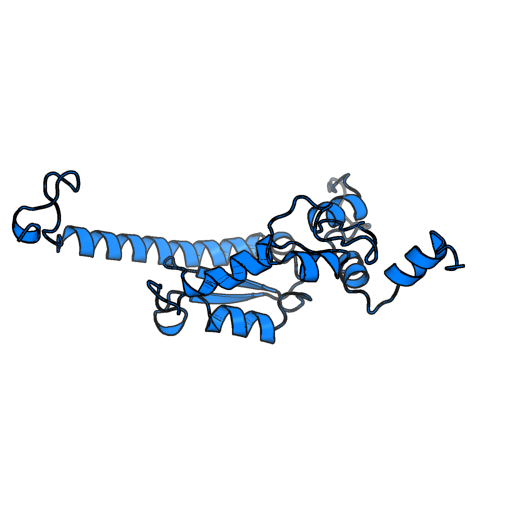2 7.440 -6.490 1.00 87.25 93 ALA A N 1
ATOM 750 C CA . ALA A 1 93 ? -5.906 6.622 -5.363 1.00 87.25 93 ALA A CA 1
ATOM 751 C C . ALA A 1 93 ? -4.854 7.339 -4.502 1.00 87.25 93 ALA A C 1
ATOM 753 O O . ALA A 1 93 ? -4.914 7.271 -3.277 1.00 87.25 93 ALA A O 1
ATOM 754 N N . PHE A 1 94 ? -3.915 8.057 -5.129 1.00 89.12 94 PHE A N 1
ATOM 755 C CA . PHE A 1 94 ? -2.907 8.840 -4.415 1.00 89.12 94 PHE A CA 1
ATOM 756 C C . PHE A 1 94 ? -3.527 9.956 -3.560 1.00 89.12 94 PHE A C 1
ATOM 758 O O . PHE A 1 94 ? -3.105 10.169 -2.426 1.00 89.12 94 PHE A O 1
ATOM 765 N N . GLU A 1 95 ? -4.545 10.645 -4.077 1.00 90.88 95 GLU A N 1
ATOM 766 C CA . GLU A 1 95 ? -5.272 11.692 -3.349 1.00 90.88 95 GLU A CA 1
ATOM 767 C C . GLU A 1 95 ? -6.087 11.143 -2.173 1.00 90.88 95 GLU A C 1
ATOM 769 O O . GLU A 1 95 ? -6.320 11.868 -1.211 1.00 90.88 95 GLU A O 1
ATOM 774 N N . GLN A 1 96 ? -6.464 9.861 -2.205 1.00 93.62 96 GLN A N 1
ATOM 775 C CA . GLN A 1 96 ? -7.168 9.204 -1.100 1.00 93.62 96 GLN A CA 1
ATOM 776 C C . GLN A 1 96 ? -6.240 8.668 -0.000 1.00 93.62 96 GLN A C 1
ATOM 778 O O . GLN A 1 96 ? -6.720 8.347 1.087 1.00 93.62 96 GLN A O 1
ATOM 783 N N . LEU A 1 97 ? -4.921 8.597 -0.229 1.00 95.94 97 LEU A N 1
ATOM 784 C CA . LEU A 1 97 ? -3.966 8.079 0.762 1.00 95.94 97 LEU A CA 1
ATOM 785 C C . LEU A 1 97 ? -4.084 8.737 2.147 1.00 95.94 97 LEU A C 1
ATOM 787 O O . LEU A 1 97 ? -4.026 7.997 3.133 1.00 95.94 97 LEU A O 1
ATOM 791 N N . PRO A 1 98 ? -4.295 10.063 2.283 1.00 97.00 98 PRO A N 1
ATOM 792 C CA . PRO A 1 98 ? -4.461 10.691 3.593 1.00 97.00 98 PRO A CA 1
ATOM 793 C C . PRO A 1 98 ? -5.630 10.147 4.410 1.00 97.00 98 PRO A C 1
ATOM 795 O O . PRO A 1 98 ? -5.555 10.158 5.632 1.00 97.00 98 PRO A O 1
ATOM 798 N N . HIS A 1 99 ? -6.673 9.629 3.768 1.00 96.44 99 HIS A N 1
ATOM 799 C CA . HIS A 1 99 ? -7.900 9.177 4.427 1.00 96.44 99 HIS A CA 1
ATOM 800 C C . HIS A 1 99 ? -7.916 7.669 4.721 1.00 96.44 99 HIS A C 1
ATOM 802 O O . HIS A 1 99 ? -8.932 7.126 5.158 1.00 96.44 99 HIS A O 1
ATOM 808 N N . LEU A 1 100 ? -6.803 6.965 4.489 1.00 95.62 100 LEU A N 1
ATOM 809 C CA . LEU A 1 100 ? -6.709 5.541 4.796 1.00 95.62 100 LEU A CA 1
ATOM 810 C C . LEU A 1 100 ? -6.702 5.293 6.312 1.00 95.62 100 LEU A C 1
ATOM 812 O O . LEU A 1 100 ? -5.798 5.714 7.035 1.00 95.62 100 LEU A O 1
ATOM 816 N N . ARG A 1 101 ? -7.719 4.550 6.759 1.00 93.56 101 ARG A N 1
ATOM 817 C CA . ARG A 1 101 ? -7.873 4.011 8.118 1.00 93.56 101 ARG A CA 1
ATOM 818 C C . ARG A 1 101 ? -7.252 2.632 8.386 1.00 93.56 101 ARG A C 1
ATOM 820 O O . ARG A 1 101 ? -6.882 2.406 9.535 1.00 93.56 101 ARG A O 1
ATOM 827 N N . PRO A 1 102 ? -7.170 1.686 7.429 1.00 93.62 102 PRO A N 1
ATOM 828 C CA . PRO A 1 102 ? -6.554 0.397 7.728 1.00 93.62 102 PRO A CA 1
ATOM 829 C C . PRO A 1 102 ? -5.032 0.530 7.843 1.00 93.62 102 PRO A C 1
ATOM 831 O O . PRO A 1 102 ? -4.448 1.510 7.376 1.00 93.62 102 PRO A O 1
ATOM 834 N N . MET A 1 103 ? -4.390 -0.492 8.414 1.00 96.38 103 MET A N 1
ATOM 835 C CA . MET A 1 103 ? -2.936 -0.628 8.338 1.00 96.38 103 MET A CA 1
ATOM 836 C C . MET A 1 103 ? -2.486 -0.767 6.876 1.00 96.38 103 MET A C 1
ATOM 838 O O . MET A 1 103 ? -3.154 -1.418 6.069 1.00 96.38 103 MET A O 1
ATOM 842 N N . VAL A 1 104 ? -1.330 -0.196 6.536 1.00 97.38 104 VAL A N 1
ATOM 843 C CA . VAL A 1 104 ? -0.761 -0.198 5.181 1.00 97.38 104 VAL A CA 1
ATOM 844 C C . VAL A 1 104 ? 0.686 -0.681 5.211 1.00 97.38 104 VAL A C 1
ATOM 846 O O . VAL A 1 104 ? 1.504 -0.191 5.985 1.00 97.38 104 VAL A O 1
ATOM 849 N N . LEU A 1 105 ? 1.019 -1.599 4.305 1.00 97.69 105 LEU A N 1
ATOM 850 C CA . LEU A 1 105 ? 2.393 -1.978 3.994 1.00 97.69 105 LEU A CA 1
ATOM 851 C C . LEU A 1 105 ? 2.750 -1.509 2.585 1.00 97.69 105 LEU A C 1
ATOM 853 O O . LEU A 1 105 ? 2.153 -1.945 1.599 1.00 97.69 105 LEU A O 1
ATOM 857 N N . TYR A 1 106 ? 3.778 -0.675 2.481 1.00 96.94 106 TYR A N 1
ATOM 858 C CA . TYR A 1 106 ? 4.430 -0.382 1.215 1.00 96.94 106 TYR A CA 1
ATOM 859 C C . TYR A 1 106 ? 5.588 -1.343 0.984 1.00 96.94 106 TYR A C 1
ATOM 861 O O . TYR A 1 106 ? 6.619 -1.265 1.644 1.00 96.94 106 TYR A O 1
ATOM 869 N N . LEU A 1 107 ? 5.438 -2.226 -0.000 1.00 96.19 107 LEU A N 1
ATOM 870 C CA . LEU A 1 107 ? 6.530 -3.059 -0.491 1.00 96.19 107 LEU A CA 1
ATOM 871 C C . LEU A 1 107 ? 7.091 -2.433 -1.771 1.00 96.19 107 LEU A C 1
ATOM 873 O O . LEU A 1 107 ? 6.387 -2.258 -2.772 1.00 96.19 107 LEU A O 1
ATOM 877 N N . HIS A 1 108 ? 8.345 -2.003 -1.721 1.00 94.56 108 HIS A N 1
ATOM 878 C CA . HIS A 1 108 ? 9.017 -1.277 -2.793 1.00 94.56 108 HIS A CA 1
ATOM 879 C C . HIS A 1 108 ? 10.249 -2.018 -3.281 1.00 94.56 108 HIS A C 1
ATOM 881 O O . HIS A 1 108 ? 10.831 -2.835 -2.577 1.00 94.56 108 HIS A O 1
ATOM 887 N N . ALA A 1 109 ? 10.640 -1.714 -4.513 1.00 92.38 109 ALA A N 1
ATOM 888 C CA . ALA A 1 109 ? 11.838 -2.258 -5.119 1.00 92.38 109 ALA A CA 1
ATOM 889 C C . ALA A 1 109 ? 12.882 -1.161 -5.304 1.00 92.38 109 ALA A C 1
ATOM 891 O O . ALA A 1 109 ? 12.561 -0.076 -5.793 1.00 92.38 109 ALA A O 1
ATOM 892 N N . GLU A 1 110 ? 14.128 -1.464 -4.958 1.00 91.62 110 GLU A N 1
ATOM 893 C CA . GLU A 1 110 ? 15.271 -0.551 -5.026 1.00 91.62 110 GLU A CA 1
ATOM 894 C C . GLU A 1 110 ? 15.457 0.045 -6.430 1.00 91.62 110 GLU A C 1
ATOM 896 O O . GLU A 1 110 ? 15.722 1.236 -6.572 1.00 91.62 110 GLU A O 1
ATOM 901 N N . GLN A 1 111 ? 15.267 -0.763 -7.479 1.00 87.81 111 GLN A N 1
ATOM 902 C CA . GLN A 1 111 ? 15.482 -0.355 -8.873 1.00 87.81 111 GLN A CA 1
ATOM 903 C C . GLN A 1 111 ? 14.175 0.037 -9.578 1.00 87.81 111 GLN A C 1
ATOM 905 O O . GLN A 1 111 ? 14.075 0.001 -10.806 1.00 87.81 111 GLN A O 1
ATOM 910 N N . SER A 1 112 ? 13.147 0.409 -8.815 1.00 85.25 112 SER A N 1
ATOM 911 C CA . SER A 1 112 ? 11.887 0.901 -9.362 1.00 85.25 112 SER A CA 1
ATOM 912 C C . SER A 1 112 ? 12.068 2.266 -10.031 1.00 85.25 112 SER A C 1
ATOM 914 O O . SER A 1 112 ? 12.459 3.248 -9.404 1.00 85.25 112 SER A O 1
ATOM 916 N N . ASN A 1 113 ? 11.717 2.357 -11.312 1.00 78.88 113 ASN A N 1
ATOM 917 C CA . ASN A 1 113 ? 11.763 3.600 -12.085 1.00 78.88 113 ASN A CA 1
ATOM 918 C C . ASN A 1 113 ? 10.561 4.535 -11.836 1.00 78.88 113 ASN A C 1
ATOM 920 O O . ASN A 1 113 ? 10.624 5.699 -12.221 1.00 78.88 113 ASN A O 1
ATOM 924 N N . ILE A 1 114 ? 9.486 4.047 -11.206 1.00 78.88 114 ILE A N 1
ATOM 925 C CA . ILE A 1 114 ? 8.285 4.842 -10.874 1.00 78.88 114 ILE A CA 1
ATOM 926 C C . ILE A 1 114 ? 8.257 5.200 -9.389 1.00 78.88 114 ILE A C 1
ATOM 928 O O . ILE A 1 114 ? 8.013 6.344 -9.014 1.00 78.88 114 ILE A O 1
ATOM 932 N N . ASN A 1 115 ? 8.527 4.213 -8.532 1.00 85.62 115 ASN A N 1
ATOM 933 C CA . ASN A 1 115 ? 8.596 4.388 -7.083 1.00 85.62 115 ASN A CA 1
ATOM 934 C C . ASN A 1 115 ? 10.033 4.730 -6.694 1.00 85.62 115 ASN A C 1
ATOM 936 O O . ASN A 1 115 ? 10.699 3.963 -6.008 1.00 85.62 115 ASN A O 1
ATOM 940 N N . ILE A 1 116 ? 10.515 5.867 -7.194 1.00 89.25 116 ILE A N 1
ATOM 941 C CA . ILE A 1 116 ? 11.818 6.404 -6.803 1.00 89.25 116 ILE A CA 1
ATOM 942 C C . ILE A 1 116 ? 11.777 6.859 -5.334 1.00 89.25 116 ILE A C 1
ATOM 944 O O . ILE A 1 116 ? 10.701 7.246 -4.862 1.00 89.25 116 ILE A O 1
ATOM 948 N N . PRO A 1 117 ? 12.920 6.918 -4.621 1.00 91.12 117 PRO A N 1
ATOM 949 C CA . PRO A 1 117 ? 12.949 7.181 -3.179 1.00 91.12 117 PRO A CA 1
ATOM 950 C C . PRO A 1 117 ? 12.140 8.407 -2.743 1.00 91.12 117 PRO A C 1
ATOM 952 O O . PRO A 1 117 ? 11.370 8.339 -1.791 1.00 91.12 117 PRO A O 1
ATOM 955 N N . ARG A 1 118 ? 12.223 9.515 -3.491 1.00 92.69 118 ARG A N 1
ATOM 956 C CA . ARG A 1 118 ? 11.438 10.726 -3.206 1.00 92.69 118 ARG A CA 1
ATOM 957 C C . ARG A 1 118 ? 9.928 10.469 -3.230 1.00 92.69 118 ARG A C 1
ATOM 959 O O . ARG A 1 118 ? 9.219 10.978 -2.373 1.00 92.69 118 ARG A O 1
ATOM 966 N N . ILE A 1 119 ? 9.432 9.705 -4.201 1.00 89.75 119 ILE A N 1
ATOM 967 C CA . ILE A 1 119 ? 8.000 9.403 -4.336 1.00 89.75 119 ILE A CA 1
ATOM 968 C C . ILE A 1 119 ? 7.548 8.431 -3.244 1.00 89.75 119 ILE A C 1
ATOM 970 O O . ILE A 1 119 ? 6.464 8.601 -2.690 1.00 89.75 119 ILE A O 1
ATOM 974 N N . CYS A 1 120 ? 8.383 7.453 -2.889 1.00 94.31 120 CYS A N 1
ATOM 975 C CA . CYS A 1 120 ? 8.148 6.564 -1.749 1.00 94.31 120 CYS A CA 1
ATOM 976 C C . CYS A 1 120 ? 7.983 7.352 -0.447 1.00 94.31 120 CYS A C 1
ATOM 978 O O . CYS A 1 120 ? 6.963 7.226 0.226 1.00 94.31 120 CYS A O 1
ATOM 980 N N . GLN A 1 121 ? 8.908 8.273 -0.177 1.00 95.56 121 GLN A N 1
ATOM 981 C CA . GLN A 1 121 ? 8.856 9.131 1.005 1.00 95.56 121 GLN A CA 1
ATOM 982 C C . GLN A 1 121 ? 7.611 10.023 1.043 1.00 95.56 121 GLN A C 1
ATOM 984 O O . GLN A 1 121 ? 7.024 10.211 2.106 1.00 95.56 121 GLN A O 1
ATOM 989 N N . VAL A 1 122 ? 7.152 10.541 -0.103 1.00 95.50 122 VAL A N 1
ATOM 990 C CA . VAL A 1 122 ? 5.884 11.287 -0.138 1.00 95.50 122 VAL A CA 1
ATOM 991 C C . VAL A 1 122 ? 4.713 10.383 0.245 1.00 95.50 122 VAL A C 1
ATOM 993 O O . VAL A 1 122 ? 3.913 10.799 1.077 1.00 95.50 122 VAL A O 1
ATOM 996 N N . LYS A 1 123 ? 4.622 9.155 -0.289 1.00 95.62 123 LYS A N 1
ATOM 997 C CA . LYS A 1 123 ? 3.546 8.212 0.075 1.00 95.62 123 LYS A CA 1
ATOM 998 C C . LYS A 1 123 ? 3.536 7.934 1.573 1.00 95.62 123 LYS A C 1
ATOM 1000 O O . LYS A 1 123 ? 2.490 8.081 2.195 1.00 95.62 123 LYS A O 1
ATOM 1005 N N . LEU A 1 124 ? 4.690 7.635 2.168 1.00 96.75 124 LEU A N 1
ATOM 1006 C CA . LEU A 1 124 ? 4.791 7.432 3.617 1.00 96.75 124 LEU A CA 1
ATOM 1007 C C . LEU A 1 124 ? 4.369 8.664 4.413 1.00 96.75 124 LEU A C 1
ATOM 1009 O O . LEU A 1 124 ? 3.681 8.547 5.423 1.00 96.75 124 LEU A O 1
ATOM 1013 N N . LYS A 1 125 ? 4.745 9.856 3.942 1.00 96.44 125 LYS A N 1
ATOM 1014 C CA . LYS A 1 125 ? 4.410 11.107 4.617 1.00 96.44 125 LYS A CA 1
ATOM 1015 C C . LYS A 1 125 ? 2.917 11.418 4.581 1.00 96.44 125 LYS A C 1
ATOM 1017 O O . LYS A 1 125 ? 2.439 12.012 5.538 1.00 96.44 125 LYS A O 1
ATOM 1022 N N . VAL A 1 126 ? 2.206 11.102 3.499 1.00 96.69 126 VAL A N 1
ATOM 1023 C CA . VAL A 1 126 ? 0.796 11.502 3.343 1.00 96.69 126 VAL A CA 1
ATOM 1024 C C . VAL A 1 126 ? -0.193 10.429 3.782 1.00 96.69 126 VAL A C 1
ATOM 1026 O O . VAL A 1 126 ? -1.311 10.771 4.141 1.00 96.69 126 VAL A O 1
ATOM 1029 N N . THR A 1 127 ? 0.191 9.154 3.759 1.00 98.12 127 THR A N 1
ATOM 1030 C CA . THR A 1 127 ? -0.735 8.040 4.001 1.00 98.12 127 THR A CA 1
ATOM 1031 C C . THR A 1 127 ? -1.250 8.025 5.429 1.00 98.12 127 THR A C 1
ATOM 1033 O O . THR A 1 127 ? -0.461 7.972 6.370 1.00 98.12 127 THR A O 1
ATOM 1036 N N . GLY A 1 128 ? -2.574 8.036 5.579 1.00 97.25 128 GLY A N 1
ATOM 1037 C CA . GLY A 1 128 ? -3.231 7.964 6.875 1.00 97.25 128 GLY A CA 1
ATOM 1038 C C . GLY A 1 128 ? -2.969 9.184 7.755 1.00 97.25 128 GLY A C 1
ATOM 1039 O O . GLY A 1 128 ? -2.850 9.000 8.957 1.00 97.25 128 GLY A O 1
ATOM 1040 N N . ARG A 1 129 ? -2.846 10.392 7.180 1.00 96.00 129 ARG A N 1
ATOM 1041 C CA . ARG A 1 129 ? -2.604 11.654 7.919 1.00 96.00 129 ARG A CA 1
ATOM 1042 C C . ARG A 1 129 ? -3.595 12.792 7.615 1.00 96.00 129 ARG A C 1
ATOM 1044 O O . ARG A 1 129 ? -3.329 13.952 7.917 1.00 96.00 129 ARG A O 1
ATOM 1051 N N . GLY A 1 130 ? -4.696 12.482 6.931 1.00 92.88 130 GLY A N 1
ATOM 1052 C CA . GLY A 1 130 ? -5.800 13.398 6.637 1.00 92.88 130 GLY A CA 1
ATOM 1053 C C . GLY A 1 130 ? -6.847 13.501 7.755 1.00 92.88 130 GLY A C 1
ATOM 1054 O O . GLY A 1 130 ? -6.554 13.416 8.937 1.00 92.88 130 GLY A O 1
ATOM 1055 N N . LEU A 1 131 ? -8.110 13.710 7.387 1.00 91.12 131 LEU A N 1
ATOM 1056 C CA . LEU A 1 131 ? -9.226 13.639 8.337 1.00 91.12 131 LEU A CA 1
ATOM 1057 C C . LEU A 1 131 ? -9.762 12.209 8.411 1.00 91.12 131 LEU A C 1
ATOM 1059 O O . LEU A 1 131 ? -9.924 11.568 7.370 1.00 91.12 131 LEU A O 1
ATOM 1063 N N . GLY A 1 132 ? -10.076 11.754 9.630 1.00 86.50 132 GLY A N 1
ATOM 1064 C CA . GLY A 1 132 ? -10.623 10.417 9.883 1.00 86.50 132 GLY A CA 1
ATOM 1065 C C . GLY A 1 132 ? -9.640 9.301 9.543 1.00 86.50 132 GLY A C 1
ATOM 1066 O O . GLY A 1 132 ? -10.038 8.324 8.921 1.00 86.50 132 GLY A O 1
ATOM 1067 N N . GLU A 1 133 ? -8.367 9.481 9.883 1.00 90.94 133 GLU A N 1
ATOM 1068 C CA . GLU A 1 133 ? -7.248 8.661 9.418 1.00 90.94 133 GLU A CA 1
ATOM 1069 C C . GLU A 1 133 ? -6.779 7.595 10.432 1.00 90.94 133 GLU A C 1
ATOM 1071 O O . GLU A 1 133 ? -7.451 7.346 11.435 1.00 90.94 133 GLU A O 1
ATOM 1076 N N . SER A 1 134 ? -5.688 6.888 10.105 1.00 92.19 134 SER A N 1
ATOM 1077 C CA . SER A 1 134 ? -5.063 5.836 10.929 1.00 92.19 134 SER A CA 1
ATOM 1078 C C . SER A 1 134 ? -3.892 6.305 11.813 1.00 92.19 134 SER A C 1
ATOM 1080 O O . SER A 1 134 ? -3.549 5.663 12.801 1.00 92.19 134 SER A O 1
ATOM 1082 N N . GLY A 1 135 ? -3.249 7.407 11.465 1.00 93.81 135 GLY A N 1
ATOM 1083 C CA . GLY A 1 135 ? -2.139 8.050 12.164 1.00 93.81 135 GLY A CA 1
ATOM 1084 C C . GLY A 1 135 ? -0.807 7.809 11.465 1.00 93.81 135 GLY A C 1
ATOM 1085 O O . GLY A 1 135 ? 0.266 8.157 11.967 1.00 93.81 135 GLY A O 1
ATOM 1086 N N . GLY A 1 136 ? -0.871 7.194 10.284 1.00 96.50 136 GLY A N 1
ATOM 1087 C CA . GLY A 1 136 ? 0.249 6.997 9.388 1.00 96.50 136 GLY A CA 1
ATOM 1088 C C . GLY A 1 136 ? 1.391 6.208 10.027 1.00 96.50 136 GLY A C 1
ATOM 1089 O O . GLY A 1 136 ? 1.199 5.262 10.795 1.00 96.50 136 GLY A O 1
ATOM 1090 N N . VAL A 1 137 ? 2.615 6.618 9.697 1.00 96.44 137 VAL A N 1
ATOM 1091 C CA . VAL A 1 137 ? 3.851 6.004 10.206 1.00 96.44 137 VAL A CA 1
ATOM 1092 C C . VAL A 1 137 ? 4.013 6.210 11.719 1.00 96.44 137 VAL A C 1
ATOM 1094 O O . VAL A 1 137 ? 4.492 5.315 12.410 1.00 96.44 137 VAL A O 1
ATOM 1097 N N . GLU A 1 138 ? 3.595 7.360 12.259 1.00 94.50 138 GLU A N 1
ATOM 1098 C CA . GLU A 1 138 ? 3.780 7.698 13.682 1.00 94.50 138 GLU A CA 1
ATOM 1099 C C . GLU A 1 138 ? 2.940 6.812 14.605 1.00 94.50 138 GLU A C 1
ATOM 1101 O O . GLU A 1 138 ? 3.439 6.351 15.632 1.00 94.50 138 GLU A O 1
ATOM 1106 N N . SER A 1 139 ? 1.715 6.480 14.193 1.00 94.38 139 SER A N 1
ATOM 1107 C CA . SER A 1 139 ? 0.860 5.517 14.898 1.00 94.38 139 SER A CA 1
ATOM 1108 C C . SER A 1 139 ? 1.194 4.056 14.587 1.00 94.38 139 SER A C 1
ATOM 1110 O O . SER A 1 139 ? 0.455 3.165 14.992 1.00 94.38 139 SER A O 1
ATOM 1112 N N . ARG A 1 140 ? 2.299 3.783 13.874 1.00 94.50 140 ARG A N 1
ATOM 1113 C CA . ARG A 1 140 ? 2.698 2.437 13.414 1.00 94.50 140 ARG A CA 1
ATOM 1114 C C . ARG A 1 140 ? 1.641 1.753 12.537 1.00 94.50 140 ARG A C 1
ATOM 1116 O O . ARG A 1 140 ? 1.614 0.531 12.438 1.00 94.50 140 ARG A O 1
ATOM 1123 N N . MET A 1 141 ? 0.793 2.543 11.880 1.00 95.69 141 MET A N 1
ATOM 1124 C CA . MET A 1 141 ? -0.233 2.044 10.963 1.00 95.69 141 MET A CA 1
ATOM 1125 C C . MET A 1 141 ? 0.285 1.925 9.531 1.00 95.69 141 MET A C 1
ATOM 1127 O O . MET A 1 141 ? -0.319 1.231 8.721 1.00 95.69 141 MET A O 1
ATOM 1131 N N . VAL A 1 142 ? 1.409 2.568 9.209 1.00 97.81 142 VAL A N 1
ATOM 1132 C CA . VAL A 1 142 ? 2.041 2.503 7.889 1.00 97.81 142 VAL A CA 1
ATOM 1133 C C . VAL A 1 142 ? 3.486 2.034 8.035 1.00 97.81 142 VAL A C 1
ATOM 1135 O O . VAL A 1 142 ? 4.276 2.661 8.739 1.00 97.81 142 VAL A O 1
ATOM 1138 N N . GLU A 1 143 ? 3.836 0.953 7.341 1.00 97.25 143 GLU A N 1
ATOM 1139 C CA . GLU A 1 143 ? 5.190 0.388 7.286 1.00 97.25 143 GLU A CA 1
ATOM 1140 C C . GLU A 1 143 ? 5.724 0.385 5.840 1.00 97.25 143 GLU A C 1
ATOM 1142 O O . GLU A 1 143 ? 4.956 0.306 4.877 1.00 97.25 143 GLU A O 1
ATOM 1147 N N . GLU A 1 144 ? 7.049 0.442 5.676 1.00 97.19 144 GLU A N 1
ATOM 1148 C CA . GLU A 1 144 ? 7.728 0.291 4.383 1.00 97.19 144 GLU A CA 1
ATOM 1149 C C . GLU A 1 144 ? 8.770 -0.822 4.449 1.00 97.19 144 GLU A C 1
ATOM 1151 O O . GLU A 1 144 ? 9.525 -0.926 5.415 1.00 97.19 144 GLU A O 1
ATOM 1156 N N . VAL A 1 145 ? 8.859 -1.604 3.374 1.00 97.38 145 VAL A N 1
ATOM 1157 C CA . VAL A 1 145 ? 9.980 -2.504 3.115 1.00 97.38 145 VAL A CA 1
ATOM 1158 C C . VAL A 1 145 ? 10.488 -2.275 1.697 1.00 97.38 145 VAL A C 1
ATOM 1160 O O . VAL A 1 145 ? 9.725 -2.336 0.733 1.00 97.38 145 VAL A O 1
ATOM 1163 N N . VAL A 1 146 ? 11.795 -2.044 1.565 1.00 96.00 146 VAL A N 1
ATOM 1164 C CA . VAL A 1 146 ? 12.472 -1.908 0.271 1.00 96.00 146 VAL A CA 1
ATOM 1165 C C . VAL A 1 146 ? 13.299 -3.159 0.001 1.00 96.00 146 VAL A C 1
ATOM 1167 O O . VAL A 1 146 ? 14.183 -3.514 0.776 1.00 96.00 146 VAL A O 1
ATOM 1170 N N . LEU A 1 147 ? 13.020 -3.817 -1.118 1.00 95.44 147 LEU A N 1
ATOM 1171 C CA . LEU A 1 147 ? 13.696 -5.023 -1.572 1.00 95.44 147 LEU A CA 1
ATOM 1172 C C . LEU A 1 147 ? 14.616 -4.733 -2.751 1.00 95.44 147 LEU A C 1
ATOM 1174 O O . LEU A 1 147 ? 14.289 -3.957 -3.649 1.00 95.44 147 LEU A O 1
ATOM 1178 N N . LYS A 1 148 ? 15.749 -5.432 -2.808 1.00 92.62 148 LYS A N 1
ATOM 1179 C CA . LYS A 1 148 ? 16.611 -5.417 -3.992 1.00 92.62 148 LYS A CA 1
ATOM 1180 C C . LYS A 1 148 ? 15.929 -6.142 -5.153 1.00 92.62 148 LYS A C 1
ATOM 1182 O O . LYS A 1 148 ? 15.656 -7.337 -5.035 1.00 92.62 148 LYS A O 1
ATOM 1187 N N . GLY A 1 149 ? 15.729 -5.444 -6.266 1.00 89.19 149 GLY A N 1
ATOM 1188 C CA . GLY A 1 149 ? 15.176 -5.968 -7.520 1.00 89.19 149 GLY A CA 1
ATOM 1189 C C . GLY A 1 149 ? 14.528 -4.864 -8.353 1.00 89.19 149 GLY A C 1
ATOM 1190 O O . GLY A 1 149 ? 14.657 -3.680 -8.016 1.00 89.19 149 GLY A O 1
ATOM 1191 N N . SER A 1 150 ? 13.857 -5.239 -9.440 1.00 86.56 150 SER A N 1
ATOM 1192 C CA . SER A 1 150 ? 13.189 -4.291 -10.337 1.00 86.56 150 SER A CA 1
ATOM 1193 C C . SER A 1 150 ? 11.805 -3.890 -9.832 1.00 86.56 150 SER A C 1
ATOM 1195 O O . SER A 1 150 ? 11.286 -4.432 -8.858 1.00 86.56 150 SER A O 1
ATOM 1197 N N . HIS A 1 151 ? 11.160 -2.963 -10.546 1.00 84.25 151 HIS A N 1
ATOM 1198 C CA . HIS A 1 151 ? 9.767 -2.579 -10.305 1.00 84.25 151 HIS A CA 1
ATOM 1199 C C . HIS A 1 151 ? 8.807 -3.780 -10.148 1.00 84.25 151 HIS A C 1
ATOM 1201 O O . HIS A 1 151 ? 7.808 -3.676 -9.441 1.00 84.25 151 HIS A O 1
ATOM 1207 N N . PHE A 1 152 ? 9.135 -4.924 -10.756 1.00 85.31 152 PHE A N 1
ATOM 1208 C CA . PHE A 1 152 ? 8.353 -6.159 -10.732 1.00 85.31 152 PHE A CA 1
ATOM 1209 C C . PHE A 1 152 ? 8.763 -7.138 -9.619 1.00 85.31 152 PHE A C 1
ATOM 1211 O O . PHE A 1 152 ? 8.572 -8.347 -9.755 1.00 85.31 152 PHE A O 1
ATOM 1218 N N . ILE A 1 153 ? 9.275 -6.639 -8.489 1.00 89.44 153 ILE A N 1
ATOM 1219 C CA . ILE A 1 153 ? 9.717 -7.468 -7.357 1.00 89.44 153 ILE A CA 1
ATOM 1220 C C . ILE A 1 153 ? 8.727 -8.564 -6.900 1.00 89.44 153 ILE A C 1
ATOM 1222 O O . ILE A 1 153 ? 9.212 -9.651 -6.573 1.00 89.44 153 ILE A O 1
ATOM 1226 N N . PRO A 1 154 ? 7.380 -8.393 -6.939 1.00 88.56 154 PRO A N 1
ATOM 1227 C CA . PRO A 1 154 ? 6.462 -9.469 -6.547 1.00 88.56 154 PRO A CA 1
ATOM 1228 C C . PRO A 1 154 ? 6.597 -10.733 -7.404 1.00 88.56 154 PRO A C 1
ATOM 1230 O O . PRO A 1 154 ? 6.299 -11.831 -6.940 1.00 88.56 154 PRO A O 1
ATOM 1233 N N . PHE A 1 155 ? 7.069 -10.586 -8.640 1.00 85.50 155 PHE A N 1
ATOM 1234 C CA . PHE A 1 155 ? 7.260 -11.685 -9.578 1.00 85.50 155 PHE A CA 1
ATOM 1235 C C . PHE A 1 155 ? 8.701 -12.193 -9.608 1.00 85.50 155 PHE A C 1
ATOM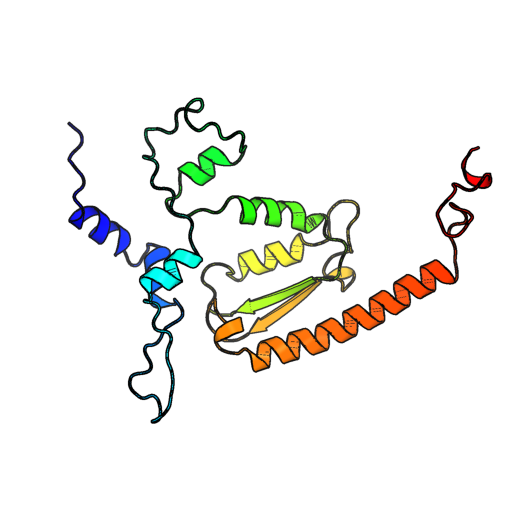 1237 O O . PHE A 1 155 ? 8.930 -13.377 -9.835 1.00 85.50 155 PHE A O 1
ATOM 1244 N N . GLU A 1 156 ? 9.679 -11.322 -9.351 1.00 86.25 156 GLU A N 1
ATOM 1245 C CA . GLU A 1 156 ? 11.088 -11.721 -9.262 1.00 86.25 156 GLU A CA 1
ATOM 1246 C C . GLU A 1 156 ? 11.368 -12.528 -7.997 1.00 86.25 156 GLU A C 1
ATOM 1248 O O . GLU A 1 156 ? 12.150 -13.480 -8.011 1.00 86.25 156 GLU A O 1
ATOM 1253 N N . LYS A 1 157 ? 10.735 -12.135 -6.888 1.00 91.25 157 LYS A N 1
ATOM 1254 C CA . LYS A 1 157 ? 10.987 -12.702 -5.565 1.00 91.25 157 LYS A CA 1
ATOM 1255 C C . LYS A 1 157 ? 9.691 -12.980 -4.804 1.00 91.25 157 LYS A C 1
ATOM 1257 O O . LYS A 1 157 ? 9.503 -12.461 -3.700 1.00 91.25 157 LYS A O 1
ATOM 1262 N N . PRO A 1 158 ? 8.809 -13.840 -5.345 1.00 93.62 158 PRO A N 1
ATOM 1263 C CA . PRO A 1 158 ? 7.509 -14.108 -4.741 1.00 93.62 158 PRO A CA 1
ATOM 1264 C C . PRO A 1 158 ? 7.649 -14.628 -3.310 1.00 93.62 158 PRO A C 1
ATOM 1266 O O . PRO A 1 158 ? 6.962 -14.137 -2.426 1.00 93.62 158 PRO A O 1
ATOM 1269 N N . ARG A 1 159 ? 8.600 -15.540 -3.051 1.00 95.12 159 ARG A N 1
ATOM 1270 C CA . ARG A 1 159 ? 8.826 -16.110 -1.710 1.00 95.12 159 ARG A CA 1
ATOM 1271 C C . ARG A 1 159 ? 9.215 -15.060 -0.667 1.00 95.12 159 ARG A C 1
ATOM 1273 O O . ARG A 1 159 ? 8.692 -15.082 0.443 1.00 95.12 159 ARG A O 1
ATOM 1280 N N . GLU A 1 160 ? 10.118 -14.146 -1.023 1.00 96.19 160 GLU A N 1
ATOM 1281 C CA . GLU A 1 160 ? 10.558 -13.065 -0.131 1.00 96.19 160 GLU A CA 1
ATOM 1282 C C . GLU A 1 160 ? 9.394 -12.105 0.151 1.00 96.19 160 GLU A C 1
ATOM 1284 O O . GLU A 1 160 ? 9.095 -11.815 1.309 1.00 96.19 160 GLU A O 1
ATOM 1289 N N . CYS A 1 161 ? 8.658 -11.711 -0.895 1.00 96.62 161 CYS A N 1
ATOM 1290 C CA . CYS A 1 161 ? 7.477 -10.857 -0.766 1.00 96.62 161 CYS A CA 1
ATOM 1291 C C . CYS A 1 161 ? 6.392 -11.498 0.111 1.00 96.62 161 CYS A C 1
ATOM 1293 O O . CYS A 1 161 ? 5.837 -10.829 0.980 1.00 96.62 161 CYS A O 1
ATOM 1295 N N . THR A 1 162 ? 6.105 -12.791 -0.074 1.00 96.69 162 THR A N 1
ATOM 1296 C CA . THR A 1 162 ? 5.099 -13.503 0.727 1.00 96.69 162 THR A CA 1
ATOM 1297 C C . THR A 1 162 ? 5.513 -13.656 2.183 1.00 96.69 162 THR A C 1
ATOM 1299 O O . THR A 1 162 ? 4.656 -13.564 3.052 1.00 96.69 162 THR A O 1
ATOM 1302 N N . GLY A 1 163 ? 6.805 -13.853 2.469 1.00 97.94 163 GLY A N 1
ATOM 1303 C CA . GLY A 1 163 ? 7.294 -13.922 3.848 1.00 97.94 163 GLY A CA 1
ATOM 1304 C C . GLY A 1 163 ? 7.107 -12.595 4.584 1.00 97.94 163 GLY A C 1
ATOM 1305 O O . GLY A 1 163 ? 6.605 -12.570 5.704 1.00 97.94 163 GLY A O 1
ATOM 1306 N N . ILE A 1 164 ? 7.433 -11.481 3.922 1.00 97.88 164 ILE A N 1
ATOM 1307 C CA . ILE A 1 164 ? 7.218 -10.132 4.468 1.00 97.88 164 ILE A CA 1
ATOM 1308 C C . ILE A 1 164 ? 5.728 -9.864 4.684 1.00 97.88 164 ILE A C 1
ATOM 1310 O O . ILE A 1 164 ? 5.336 -9.411 5.758 1.00 97.88 164 ILE A O 1
ATOM 1314 N N . LEU A 1 165 ? 4.900 -10.166 3.679 1.00 97.06 165 LEU A N 1
ATOM 1315 C CA . LEU A 1 165 ? 3.455 -9.980 3.767 1.00 97.06 165 LEU A CA 1
ATOM 1316 C C . LEU A 1 165 ? 2.842 -10.825 4.888 1.00 97.06 165 LEU A C 1
ATOM 1318 O O . LEU A 1 165 ? 1.994 -10.317 5.610 1.00 97.06 165 LEU A O 1
ATOM 1322 N N . GLY A 1 166 ? 3.274 -12.079 5.049 1.00 97.81 166 GLY A N 1
ATOM 1323 C CA . GLY A 1 166 ? 2.797 -12.975 6.103 1.00 97.81 166 GLY A CA 1
ATOM 1324 C C . GLY A 1 166 ? 3.070 -12.411 7.494 1.00 97.81 166 GLY A C 1
ATOM 1325 O O . GLY A 1 166 ? 2.136 -12.208 8.265 1.00 97.81 166 GLY A O 1
ATOM 1326 N N . ASN A 1 167 ? 4.324 -12.044 7.767 1.00 97.19 167 ASN A N 1
ATOM 1327 C CA . ASN A 1 167 ? 4.710 -11.445 9.048 1.00 97.19 167 ASN A CA 1
ATOM 1328 C C . ASN A 1 167 ? 3.957 -10.136 9.328 1.00 97.19 167 ASN A C 1
ATOM 1330 O O . ASN A 1 167 ? 3.606 -9.840 10.467 1.00 97.19 167 ASN A O 1
ATOM 1334 N N . TRP A 1 168 ? 3.723 -9.320 8.299 1.00 97.88 168 TRP A N 1
ATOM 1335 C CA . TRP A 1 168 ? 2.941 -8.097 8.448 1.00 97.88 168 TRP A CA 1
ATOM 1336 C C . TRP A 1 168 ? 1.462 -8.396 8.721 1.00 97.88 168 TRP A C 1
ATOM 1338 O O . TRP A 1 168 ? 0.871 -7.780 9.604 1.00 97.88 168 TRP A O 1
ATOM 1348 N N . LEU A 1 169 ? 0.873 -9.367 8.021 1.00 97.62 169 LEU A N 1
ATOM 1349 C CA . LEU A 1 169 ? -0.528 -9.745 8.189 1.00 97.62 169 LEU A CA 1
ATOM 1350 C C . LEU A 1 169 ? -0.809 -10.285 9.595 1.00 97.62 169 LEU A C 1
ATOM 1352 O O . LEU A 1 169 ? -1.851 -9.973 10.162 1.00 97.62 169 LEU A O 1
ATOM 1356 N N . GLU A 1 170 ? 0.124 -11.026 10.192 1.00 97.62 170 GLU A N 1
ATOM 1357 C CA . GLU A 1 170 ? 0.019 -11.450 11.593 1.00 97.62 170 GLU A CA 1
ATOM 1358 C C . GLU A 1 170 ? -0.148 -10.252 12.539 1.00 97.62 170 GLU A C 1
ATOM 1360 O O . GLU A 1 170 ? -1.039 -10.263 13.389 1.00 97.62 170 GLU A O 1
ATOM 1365 N N . LYS A 1 171 ? 0.628 -9.174 12.346 1.00 96.19 171 LYS A N 1
ATOM 1366 C CA . LYS A 1 171 ? 0.473 -7.936 13.131 1.00 96.19 171 LYS A CA 1
ATOM 1367 C C . LYS A 1 171 ? -0.909 -7.313 12.940 1.00 96.19 171 LYS A C 1
ATOM 1369 O O . LYS A 1 171 ? -1.513 -6.867 13.912 1.00 96.19 171 LYS A O 1
ATOM 1374 N N . VAL A 1 172 ? -1.407 -7.290 11.700 1.00 96.50 172 VAL A N 1
ATOM 1375 C CA . VAL A 1 172 ? -2.738 -6.753 11.375 1.00 96.50 172 VAL A CA 1
ATOM 1376 C C . VAL A 1 172 ? -3.830 -7.538 12.094 1.00 96.50 172 VAL A C 1
ATOM 1378 O O . VAL A 1 172 ? -4.727 -6.936 12.672 1.00 96.50 172 VAL A O 1
ATOM 1381 N N . LEU A 1 173 ? -3.746 -8.870 12.097 1.00 96.81 173 LEU A N 1
ATOM 1382 C CA . LEU A 1 173 ? -4.732 -9.727 12.758 1.00 96.81 173 LEU A CA 1
ATOM 1383 C C . LEU A 1 173 ? -4.724 -9.551 14.279 1.00 96.81 173 LEU A C 1
ATOM 1385 O O . LEU A 1 173 ? -5.789 -9.482 14.888 1.00 96.81 173 LEU A O 1
ATOM 1389 N N . VAL A 1 174 ? -3.540 -9.437 14.890 1.00 96.19 174 VAL A N 1
ATOM 1390 C CA . VAL A 1 174 ? -3.420 -9.133 16.325 1.00 96.19 174 VAL A CA 1
ATOM 1391 C C . VAL A 1 174 ? -4.075 -7.790 16.636 1.00 96.19 174 VAL A C 1
ATOM 1393 O O . VAL A 1 174 ? -4.896 -7.705 17.549 1.00 96.19 174 VAL A O 1
ATOM 1396 N N . ARG A 1 175 ? -3.769 -6.758 15.843 1.00 92.44 175 ARG A N 1
ATOM 1397 C CA . ARG A 1 175 ? -4.327 -5.419 16.028 1.00 92.44 175 ARG A CA 1
ATOM 1398 C C . ARG A 1 175 ? -5.847 -5.387 15.871 1.00 92.44 175 ARG A C 1
ATOM 1400 O O . ARG A 1 175 ? -6.520 -4.808 16.715 1.00 92.44 175 ARG A O 1
ATOM 1407 N N . ASP A 1 176 ? -6.388 -6.027 14.835 1.00 92.38 176 ASP A N 1
ATOM 1408 C CA . ASP A 1 176 ? -7.839 -6.132 14.624 1.00 92.38 176 ASP A CA 1
ATOM 1409 C C . ASP A 1 176 ? -8.524 -6.811 15.820 1.00 92.38 176 ASP A C 1
ATOM 1411 O O . ASP A 1 176 ? -9.571 -6.359 16.279 1.00 92.38 176 ASP A O 1
ATOM 1415 N N . GLY A 1 177 ? -7.902 -7.852 16.382 1.00 94.19 177 GLY A N 1
ATOM 1416 C CA . GLY A 1 177 ? -8.377 -8.496 17.605 1.00 94.19 177 GLY A CA 1
ATOM 1417 C C . GLY A 1 177 ? -8.403 -7.553 18.814 1.00 94.19 177 GLY A C 1
ATOM 1418 O O . GLY A 1 177 ? -9.384 -7.537 19.559 1.00 94.19 177 GLY A O 1
ATOM 1419 N N . GLU A 1 178 ? -7.361 -6.740 19.002 1.00 92.19 178 GLU A N 1
ATOM 1420 C CA . GLU A 1 178 ? -7.312 -5.727 20.064 1.00 92.19 178 GLU A CA 1
ATOM 1421 C C . GLU A 1 178 ? -8.378 -4.642 19.879 1.00 92.19 178 GLU A C 1
ATOM 1423 O O . GLU A 1 178 ? -9.081 -4.308 20.835 1.00 92.19 178 GLU A O 1
ATOM 1428 N N . ASP A 1 179 ? -8.525 -4.120 18.660 1.00 89.25 179 ASP A N 1
ATOM 1429 C CA . ASP A 1 179 ? -9.496 -3.076 18.336 1.00 89.25 179 ASP A CA 1
ATOM 1430 C C . ASP A 1 179 ? -10.934 -3.579 18.553 1.00 89.25 179 ASP A C 1
ATOM 1432 O O . ASP A 1 179 ? -11.743 -2.886 19.175 1.00 89.25 179 ASP A O 1
ATOM 1436 N N . ARG A 1 180 ? -11.246 -4.816 18.136 1.00 89.50 180 ARG A N 1
ATOM 1437 C CA . ARG A 1 180 ? -12.544 -5.455 18.421 1.00 89.50 180 ARG A CA 1
ATOM 1438 C C . ARG A 1 180 ? -12.778 -5.630 19.913 1.00 89.50 180 ARG A C 1
ATOM 1440 O O . ARG A 1 180 ? -13.836 -5.256 20.403 1.00 89.50 180 ARG A O 1
ATOM 1447 N N . ARG A 1 181 ? -11.780 -6.119 20.653 1.00 91.56 181 ARG A N 1
ATOM 1448 C CA . ARG A 1 181 ? -11.897 -6.296 22.105 1.00 91.56 181 ARG A CA 1
ATOM 1449 C C . ARG A 1 181 ? -12.193 -4.978 22.819 1.00 91.56 181 ARG A C 1
ATOM 1451 O O . ARG A 1 181 ? -13.019 -4.958 23.722 1.00 91.56 181 ARG A O 1
ATOM 1458 N N . ILE A 1 182 ? -11.563 -3.875 22.412 1.00 87.12 182 ILE A N 1
ATOM 1459 C CA . ILE A 1 182 ? -11.838 -2.545 22.979 1.00 87.12 182 ILE A CA 1
ATOM 1460 C C . ILE A 1 182 ? -13.288 -2.124 22.718 1.00 87.12 182 ILE A C 1
ATOM 1462 O O . ILE A 1 182 ? -13.936 -1.586 23.618 1.00 87.12 182 ILE A O 1
ATOM 1466 N N . LEU A 1 183 ? -13.792 -2.359 21.504 1.00 84.31 183 LEU A N 1
ATOM 1467 C CA . LEU A 1 183 ? -15.175 -2.050 21.140 1.00 84.31 183 LEU A CA 1
ATOM 1468 C C . LEU A 1 183 ? -16.178 -2.895 21.941 1.00 84.31 183 LEU A C 1
ATOM 1470 O O . LEU A 1 183 ? -17.197 -2.357 22.377 1.00 84.31 183 LEU A O 1
ATOM 1474 N N . ASP A 1 184 ? -15.861 -4.168 22.178 1.00 85.69 184 ASP A N 1
ATOM 1475 C CA . ASP A 1 184 ? -16.700 -5.101 22.935 1.00 85.69 184 ASP A CA 1
ATOM 1476 C C . ASP A 1 184 ? -16.678 -4.814 24.449 1.00 85.69 184 ASP A C 1
ATOM 1478 O O . ASP A 1 184 ? -17.719 -4.837 25.104 1.00 85.69 184 ASP A O 1
ATOM 1482 N N . GLU A 1 185 ? -15.509 -4.508 25.025 1.00 87.25 185 GLU A N 1
ATOM 1483 C CA . GLU A 1 185 ? -15.347 -4.214 26.460 1.00 87.25 185 GLU A CA 1
ATOM 1484 C C . GLU A 1 185 ? -15.923 -2.842 26.849 1.00 87.25 185 GLU A C 1
ATOM 1486 O O . GLU A 1 185 ? -16.337 -2.635 27.992 1.00 87.25 185 GLU A O 1
ATOM 1491 N N . LYS A 1 186 ? -15.929 -1.882 25.918 1.00 78.19 186 LYS A N 1
ATOM 1492 C CA . LYS A 1 186 ? -16.420 -0.516 26.144 1.00 78.19 186 LYS A CA 1
ATOM 1493 C C . LYS A 1 186 ? -17.427 -0.132 25.066 1.00 78.19 186 LYS A C 1
ATOM 1495 O O . LYS A 1 186 ? -17.131 0.726 24.225 1.00 78.19 186 LYS A O 1
ATOM 1500 N N . PRO A 1 187 ? -18.638 -0.715 25.101 1.00 76.31 187 PRO A N 1
ATOM 1501 C CA . PRO A 1 187 ? -19.674 -0.342 24.161 1.00 76.31 187 PRO A CA 1
ATOM 1502 C C . PRO A 1 187 ? -19.962 1.150 24.315 1.00 76.31 187 PRO A C 1
ATOM 1504 O O . PRO A 1 187 ? -20.180 1.655 25.415 1.00 76.31 187 PRO A O 1
ATOM 1507 N N . SER A 1 188 ? -19.982 1.870 23.194 1.00 81.50 188 SER A N 1
ATOM 1508 C CA . SER A 1 188 ? -20.194 3.327 23.185 1.00 81.50 188 SER A CA 1
ATOM 1509 C C . SER A 1 188 ? -21.543 3.772 23.770 1.00 81.50 188 SER A C 1
ATOM 1511 O O . SER A 1 188 ? -21.782 4.968 23.923 1.00 81.50 188 SER A O 1
ATOM 1513 N N . GLY A 1 189 ? -22.456 2.827 24.020 1.00 84.25 189 GLY A N 1
ATOM 1514 C CA . GLY A 1 189 ? -23.828 3.087 24.445 1.00 84.25 189 GLY A CA 1
ATOM 1515 C C . GLY A 1 189 ? -24.668 3.811 23.392 1.00 84.25 189 GLY A C 1
ATOM 1516 O O . GLY A 1 189 ? -25.799 4.179 23.689 1.00 84.25 189 GLY A O 1
ATOM 1517 N N . LYS A 1 190 ? -24.127 4.037 22.183 1.00 85.75 190 LYS A N 1
ATOM 1518 C CA . LYS A 1 190 ? -24.801 4.737 21.078 1.00 85.75 190 LYS A CA 1
ATOM 1519 C C . LYS A 1 190 ? -25.933 3.930 20.476 1.00 85.75 190 LYS A C 1
ATOM 1521 O O . LYS A 1 190 ? -26.861 4.509 19.926 1.00 85.75 190 LYS A O 1
ATOM 1526 N N . SER A 1 191 ? -25.868 2.612 20.573 1.00 86.50 191 SER A N 1
ATOM 1527 C CA . SER A 1 191 ? -26.849 1.715 19.987 1.00 86.50 191 SER A CA 1
ATOM 1528 C C . SER A 1 191 ? -27.268 0.615 20.955 1.00 86.50 191 SER A C 1
ATOM 1530 O O . SER A 1 191 ? -26.527 0.219 21.851 1.00 86.50 191 SER A O 1
ATOM 1532 N N . GLU A 1 192 ? -28.487 0.137 20.749 1.00 84.94 192 GLU A N 1
ATOM 1533 C CA . GLU A 1 192 ? -29.120 -0.992 21.415 1.00 84.94 192 GLU A CA 1
ATOM 1534 C C . GLU A 1 192 ? -29.372 -2.107 20.390 1.00 84.94 192 GLU A C 1
ATOM 1536 O O . GLU A 1 192 ? -29.269 -1.893 19.175 1.00 84.94 192 GLU A O 1
ATOM 1541 N N . ARG A 1 193 ? -29.735 -3.303 20.878 1.00 86.12 193 ARG A N 1
ATOM 1542 C CA . ARG A 1 193 ? -30.036 -4.479 20.039 1.00 86.12 193 ARG A CA 1
ATOM 1543 C C . ARG A 1 193 ? -28.912 -4.757 19.032 1.00 86.12 193 ARG A C 1
ATOM 1545 O O . ARG A 1 193 ? -29.163 -4.818 17.831 1.00 86.12 193 ARG A O 1
ATOM 1552 N N . ASP A 1 194 ? -27.680 -4.839 19.530 1.00 81.81 194 ASP A N 1
ATOM 1553 C CA . ASP A 1 194 ? -26.473 -5.130 18.746 1.00 81.81 194 ASP A CA 1
ATOM 1554 C C . ASP A 1 194 ? -26.243 -4.183 17.554 1.00 81.81 194 ASP A C 1
ATOM 1556 O O . ASP A 1 194 ? -25.818 -4.594 16.477 1.00 81.81 194 ASP A O 1
ATOM 1560 N N . GLY A 1 195 ? -26.535 -2.889 17.722 1.00 82.44 195 GLY A N 1
ATOM 1561 C CA . GLY A 1 195 ? -26.301 -1.896 16.669 1.00 82.44 195 GLY A CA 1
ATOM 1562 C C . GLY A 1 195 ? -27.491 -1.629 15.754 1.00 82.44 195 GLY A C 1
ATOM 1563 O O . GLY A 1 195 ? -27.384 -0.777 14.875 1.00 82.44 195 GLY A O 1
ATOM 1564 N N . LEU A 1 196 ? -28.624 -2.308 15.955 1.00 88.81 196 LEU A N 1
ATOM 1565 C CA . LEU A 1 196 ? -29.801 -2.160 15.095 1.00 88.81 196 LEU A CA 1
ATOM 1566 C C . LEU A 1 196 ? -30.651 -0.929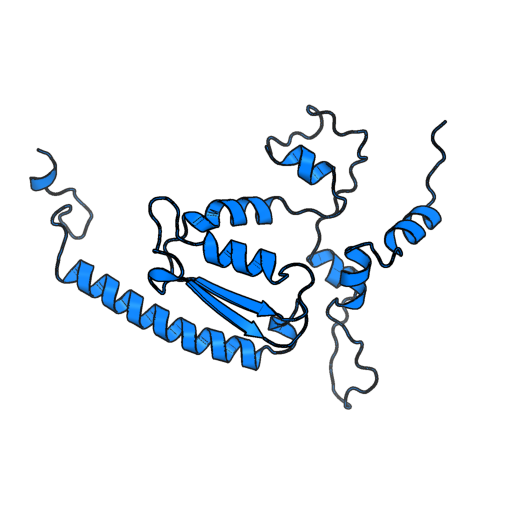 15.421 1.00 88.81 196 LEU A C 1
ATOM 1568 O O . LEU A 1 196 ? -31.412 -0.473 14.569 1.00 88.81 196 LEU A O 1
ATOM 1572 N N . VAL A 1 197 ? -30.570 -0.411 16.647 1.00 89.62 197 VAL A N 1
ATOM 1573 C CA . VAL A 1 197 ? -31.390 0.719 17.101 1.00 89.62 197 VAL A CA 1
ATOM 1574 C C . VAL A 1 197 ? -30.503 1.746 17.792 1.00 89.62 197 VAL A C 1
ATOM 1576 O O . VAL A 1 197 ? -29.607 1.372 18.540 1.00 89.62 197 VAL A O 1
ATOM 1579 N N . L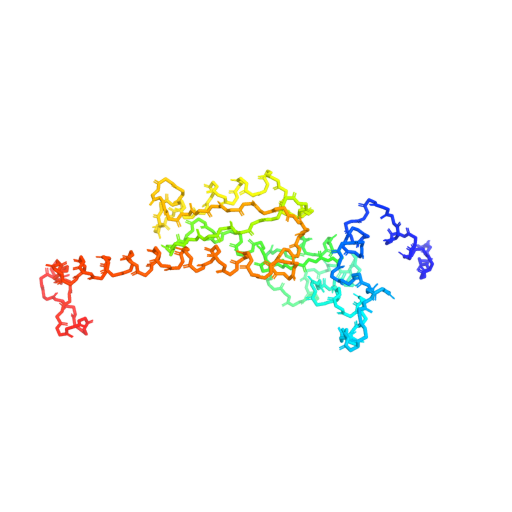EU A 1 198 ? -30.731 3.039 17.549 1.00 89.56 198 LEU A N 1
ATOM 1580 C CA . LEU A 1 198 ? -30.036 4.102 18.275 1.00 89.56 198 LEU A CA 1
ATOM 1581 C C . LEU A 1 198 ? -30.537 4.147 19.726 1.00 89.56 198 LEU A C 1
ATOM 1583 O O . LEU A 1 198 ? -31.742 4.095 19.971 1.00 89.56 198 LEU A O 1
ATOM 158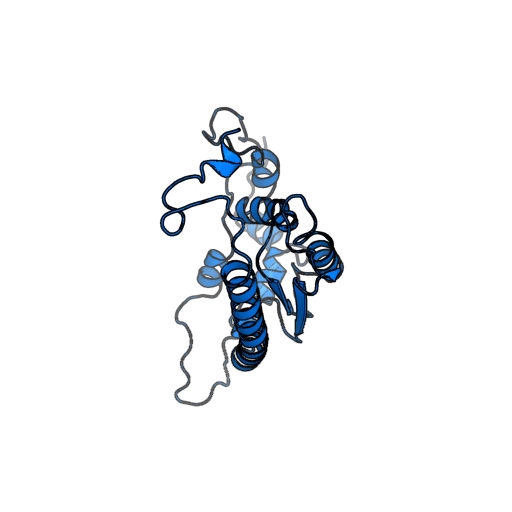7 N N . SER A 1 199 ? -29.613 4.236 20.676 1.00 90.06 199 SER A N 1
ATOM 1588 C CA . SER A 1 199 ? -29.933 4.306 22.101 1.00 90.06 199 SER A CA 1
ATOM 1589 C C . SER A 1 199 ? -30.689 5.586 22.430 1.00 90.06 199 SER A C 1
ATOM 1591 O O . SER A 1 199 ? -30.350 6.666 21.936 1.00 90.06 199 SER A O 1
ATOM 1593 N N . LYS A 1 200 ? -31.673 5.480 23.327 1.00 87.06 200 LYS A N 1
ATOM 1594 C CA . LYS A 1 200 ? -32.425 6.648 23.814 1.00 87.06 200 LYS A CA 1
ATOM 1595 C C . LYS A 1 200 ? -31.531 7.683 24.498 1.00 87.06 200 LYS A C 1
ATOM 1597 O O . LYS A 1 200 ? -31.832 8.864 24.421 1.00 87.06 200 LYS A O 1
ATOM 1602 N N . LEU A 1 201 ? -30.412 7.247 25.085 1.00 84.25 201 LEU A N 1
ATOM 1603 C CA . LEU A 1 201 ? -29.415 8.112 25.730 1.00 84.25 201 LEU A CA 1
ATOM 1604 C C . LEU A 1 201 ? -28.804 9.152 24.769 1.00 84.25 201 LEU A C 1
ATOM 1606 O O . LEU A 1 201 ? -28.280 10.160 25.221 1.00 84.25 201 LEU A O 1
ATOM 1610 N N . TRP A 1 202 ? -28.841 8.896 23.458 1.00 80.62 202 TRP A N 1
ATOM 1611 C CA . TRP A 1 202 ? -28.204 9.729 22.429 1.00 80.62 202 TRP A CA 1
ATOM 1612 C C . TRP A 1 202 ? -29.205 10.477 21.535 1.00 80.62 202 TRP A C 1
ATOM 1614 O O . TRP A 1 202 ? -28.801 11.061 20.531 1.00 80.62 202 TRP A O 1
ATOM 1624 N N . LEU A 1 203 ? -30.501 10.411 21.854 1.00 82.19 203 LEU A N 1
ATOM 1625 C CA . LEU A 1 203 ? -31.571 11.108 21.129 1.00 82.19 203 LEU A CA 1
ATOM 1626 C C . LEU A 1 203 ? -31.970 12.449 21.774 1.00 82.19 203 LEU A C 1
ATOM 1628 O O . LEU A 1 203 ? -32.797 13.156 21.199 1.00 82.19 203 LEU A O 1
ATOM 1632 N N . GLU A 1 204 ? -31.397 12.778 22.934 1.00 60.28 204 GLU A N 1
ATOM 1633 C CA . GLU A 1 204 ? -31.517 14.073 23.626 1.00 60.28 204 GLU A CA 1
ATOM 1634 C C . GLU A 1 204 ? -30.390 15.030 23.212 1.00 60.28 204 GLU A C 1
ATOM 1636 O O . GLU A 1 204 ? -30.685 16.236 23.045 1.00 60.28 204 GLU A O 1
#

Secondary structure (DSSP, 8-state):
-PPP--HHHHHHHHT-TTSHHHHHHHHSS----TTPPTT----SS-HHHHHHHH--B--S-TT---TTTT----TTHHHHHT-SB--HHHHHHHHHGGG--S-EEEEEEEE-SSS-HHHHHHHHHHTT-SSS---TTTTT-EEEEEEEEETTHHHH-HHHHHHHHHHHHHHHHHHHHHHHHHHHHS--SSEETTTTEE-GGG--

Organism: NCBI:txid1849047

Foldseek 3Di:
DPPDQDPVNVVVVCPPPPNVNVVCLVQPPDPPPPPDDPPDDDDPDDSVNSSPVVWDADPDPLVPPPVPPPPDPDPCVNVVSVDRTDDVVVVVVQVCQCQAQAAEEAEEECAEPVCHVVNVVVSQVRGQNHPNGNNGVVNVSYYYDYDYDYRPCCVVPVPVVVVVVVVVVVVRVVVVVVVVVVCVVCPVQQDDPVRPGGHPVPVD

pLDDT: mean 76.38, std 19.0, range [35.53, 98.12]

Nearest PDB structures (foldseek):
  7dbl-assembly2_D  TM=7.066E-01  e=1.201E-06  Penicillium brevicompactum
  6u2m-assembly2_C  TM=8.236E-01  e=5.125E-01  Rhodococcus sp. (in: high G+C Gram-positive bacteria)
  8b6o-assembly1_A  TM=8.265E-01  e=8.631E-01  Rhodococcus sp. (in: high G+C Gram-positive bacteria)
  8b6p-assembly1_A  TM=8.248E-01  e=9.832E-01  Rhodococcus sp. (in: high G+C Gram-positive bacteria)

InterPro domains:
  IPR029058 Alpha/Beta hydrolase fold [G3DSA:3.40.50.1820] (4-175)
  IPR029058 Alpha/Beta hydrolase fold [SSF53474] (18-172)

Mean predicted aligned error: 12.76 Å

Radius of gyration: 24.03 Å; Cα contacts (8 Å, |Δi|>4): 191; chains: 1; bounding box: 52×51×71 Å